Protein 5DBQ (pdb70)

Secondary structure (DSSP, 8-state):
--EE--SHHHHHHHHHHTTTSEEEEEEE-TT-HHHHHHHHHHHHHHHT-TTTEEEEEEETTT-HHHHHHTT--SSSEEEEEETTEEEEEEES--HHHHHHHHHHH-/--EE--SHHHHHHHHHHTTTSEEEEEEE-TT-HHHHHHHHHHHHHHHT-TTTEEEEEEETTT-HHHHHHTT--SSSEEEEEETTEEEEEEES--HHHHHHHHHHH-

InterPro domains:
  IPR005746 Thioredoxin [PIRSF000077] (8-103)
  IPR005746 Thioredoxin [TIGR01068] (16-102)
  IPR013766 Thioredoxin domain [PF00085] (9-102)
  IPR013766 Thioredoxin domain [PS51352] (1-106)
  IPR036249 Thioredoxin-like superfamily [SSF52833] (2-105)

Radius of gyration: 19.7 Å; Cα contacts (8 Å, |Δi|>4): 365; chains: 2; bounding 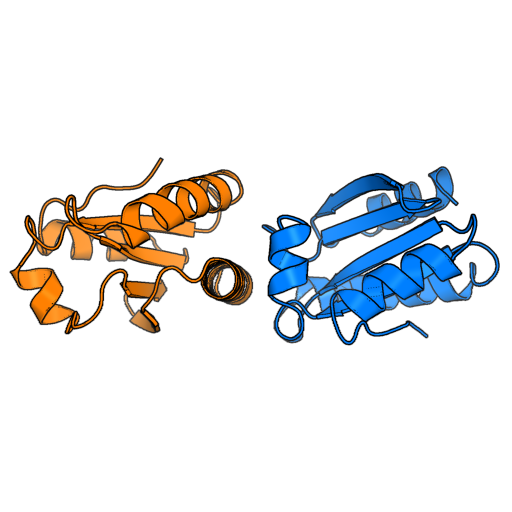box: 59×27×42 Å

Structure (mmCIF, N/CA/C/O backbone):
data_5DBQ
#
_entry.id   5DBQ
#
_cell.length_a   107.710
_cell.length_b   28.980
_cell.length_c   79.860
_cell.angle_alpha   90.00
_cell.angle_beta   128.32
_cell.angle_gamma   90.00
#
_symmetry.space_group_name_H-M   'C 1 2 1'
#
loop_
_entity.id
_entity.type
_entity.pdbx_description
1 polymer Thioredoxin
2 water water
#
loop_
_atom_site.group_PDB
_atom_site.id
_atom_site.type_symbol
_atom_site.label_atom_id
_atom_site.label_alt_id
_atom_site.label_comp_id
_atom_site.label_asym_id
_atom_site.label_entity_id
_atom_site.label_seq_id
_atom_site.pdbx_PDB_ins_code
_atom_site.Cartn_x
_atom_site.Cartn_y
_atom_site.Cartn_z
_atom_site.occupancy
_atom_site.B_iso_or_equiv
_atom_site.auth_seq_id
_atom_site.auth_comp_id
_atom_site.auth_asym_id
_atom_site.auth_atom_id
_atom_site.pdbx_PDB_model_num
ATOM 1 N N . MET A 1 4 ? -27.184 -42.772 89.047 1.00 49.91 1 MET A N 1
ATOM 2 C CA . MET A 1 4 ? -26.728 -41.569 88.343 1.00 49.69 1 MET A CA 1
ATOM 3 C C . MET A 1 4 ? -27.702 -40.367 88.468 1.00 54.27 1 MET A C 1
ATOM 4 O O . MET A 1 4 ? -27.291 -39.211 88.297 1.00 54.84 1 MET A O 1
ATOM 9 N N . SER A 1 5 ? -28.989 -40.651 88.744 1.00 48.83 2 SER A N 1
ATOM 10 C CA . SER A 1 5 ? -30.031 -39.627 88.864 1.00 46.89 2 SER A CA 1
ATOM 11 C C . SER A 1 5 ? -31.061 -39.999 89.941 1.00 45.99 2 SER A C 1
ATOM 12 O O . SER A 1 5 ? -31.301 -41.186 90.185 1.00 45.78 2 SER A O 1
ATOM 15 N N . ILE A 1 6 ? -31.658 -38.973 90.579 1.00 38.62 3 ILE A N 1
ATOM 16 C CA . ILE A 1 6 ? -32.686 -39.121 91.609 1.00 36.73 3 ILE A CA 1
ATOM 17 C C . ILE A 1 6 ? -34.053 -39.277 90.936 1.00 39.18 3 ILE A C 1
ATOM 18 O O . ILE A 1 6 ? -34.534 -38.337 90.296 1.00 38.16 3 ILE A O 1
ATOM 23 N N . HIS A 1 7 ? -34.680 -40.455 91.081 1.00 35.00 4 HIS A N 1
ATOM 24 C CA . HIS A 1 7 ? -36.021 -40.687 90.539 1.00 34.36 4 HIS A CA 1
ATOM 25 C C . HIS A 1 7 ? -37.045 -40.146 91.528 1.00 33.02 4 HIS A C 1
ATOM 26 O O . HIS A 1 7 ? -36.998 -40.470 92.719 1.00 32.20 4 HIS A O 1
ATOM 33 N N . ILE A 1 8 ? -37.929 -39.274 91.047 1.00 25.61 5 ILE A N 1
ATOM 34 C CA . ILE A 1 8 ? -38.952 -38.655 91.880 1.00 23.50 5 ILE A CA 1
ATOM 35 C C . ILE A 1 8 ? -40.086 -39.639 92.159 1.00 28.25 5 ILE A C 1
ATOM 36 O O . ILE A 1 8 ? -40.659 -40.195 91.230 1.00 26.25 5 ILE A O 1
ATOM 41 N N . LYS A 1 9 ? -40.402 -39.840 93.448 1.00 27.44 6 LYS A N 1
ATOM 42 C CA . LYS A 1 9 ? -41.463 -40.743 93.916 1.00 28.15 6 LYS A CA 1
ATOM 43 C C . LYS A 1 9 ? -42.858 -40.069 93.871 1.00 33.64 6 LYS A C 1
ATOM 44 O O . LYS A 1 9 ? -43.837 -40.697 93.445 1.00 34.29 6 LYS A O 1
ATOM 50 N N . ASP A 1 10 ? -42.939 -38.786 94.297 1.00 30.52 7 ASP A N 1
ATOM 51 C CA . ASP A 1 10 ? -44.179 -38.003 94.328 1.00 30.16 7 ASP A CA 1
ATOM 52 C C . ASP A 1 10 ? -43.933 -36.499 94.385 1.00 33.54 7 ASP A C 1
ATOM 53 O O . ASP A 1 10 ? -42.776 -36.059 94.399 1.00 33.39 7 ASP A O 1
ATOM 58 N N . SER A 1 11 ? -45.023 -35.711 94.438 1.00 29.99 8 SER A N 1
ATOM 59 C CA . SER A 1 11 ? -44.974 -34.252 94.518 1.00 30.28 8 SER A CA 1
ATOM 60 C C . SER A 1 11 ? -44.186 -33.755 95.724 1.00 36.01 8 SER A C 1
ATOM 61 O O . SER A 1 11 ? -43.369 -32.842 95.574 1.00 35.83 8 SER A O 1
ATOM 64 N N . ASP A 1 12 ? -44.406 -34.369 96.901 1.00 33.22 9 ASP A N 1
ATOM 65 C CA . ASP A 1 12 ? -43.708 -33.996 98.131 1.00 33.90 9 ASP A CA 1
ATOM 66 C C . ASP A 1 12 ? -42.199 -34.287 98.024 1.00 34.99 9 ASP A C 1
ATOM 67 O O . ASP A 1 12 ? -41.374 -33.503 98.510 1.00 33.53 9 ASP A O 1
ATOM 72 N N . ASP A 1 13 ? -41.849 -35.396 97.354 1.00 30.59 10 ASP A N 1
ATOM 73 C CA . ASP A 1 13 ? -40.459 -35.782 97.118 1.00 29.33 10 ASP A CA 1
ATOM 74 C C . ASP A 1 13 ? -39.768 -34.715 96.262 1.00 32.80 10 ASP A C 1
ATOM 75 O O . ASP A 1 13 ? -38.705 -34.226 96.652 1.00 32.43 10 ASP A O 1
ATOM 80 N N . LEU A 1 14 ? -40.404 -34.298 95.143 1.00 28.41 11 LEU A N 1
ATOM 81 C CA . LEU A 1 14 ? -39.844 -33.246 94.290 1.00 27.21 11 LEU A CA 1
ATOM 82 C C . LEU A 1 14 ? -39.628 -31.948 95.082 1.00 29.34 11 LEU A C 1
ATOM 83 O O . LEU A 1 14 ? -38.527 -31.398 95.033 1.00 27.67 11 LEU A O 1
ATOM 88 N N . LYS A 1 15 ? -40.642 -31.504 95.857 1.00 24.99 12 LYS A N 1
ATOM 89 C CA . LYS A 1 15 ? -40.544 -30.288 96.676 1.00 25.70 12 LYS A CA 1
ATOM 90 C C . LYS A 1 15 ? -39.368 -30.342 97.667 1.00 29.00 12 LYS A C 1
ATOM 91 O O . LYS A 1 15 ? -38.644 -29.352 97.811 1.00 27.42 12 LYS A O 1
ATOM 97 N N . THR A 1 16 ? -39.140 -31.510 98.292 1.00 27.40 13 THR A N 1
ATOM 98 C CA . THR A 1 16 ? -38.032 -31.754 99.225 1.00 27.77 13 THR A CA 1
ATOM 99 C C . THR A 1 16 ? -36.687 -31.671 98.480 1.00 30.90 13 THR A C 1
ATOM 100 O O . THR A 1 16 ? -35.775 -30.984 98.959 1.00 28.57 13 THR A O 1
ATOM 104 N N . ARG A 1 17 ? -36.575 -32.347 97.299 1.00 27.54 14 ARG A N 1
ATOM 105 C CA . ARG A 1 17 ? -35.340 -32.324 96.496 1.00 26.71 14 ARG A CA 1
ATOM 106 C C . ARG A 1 17 ? -34.942 -30.903 96.118 1.00 28.75 14 ARG A C 1
ATOM 107 O O . ARG A 1 17 ? -33.760 -30.578 96.191 1.00 27.36 14 ARG A O 1
ATOM 115 N N . LEU A 1 18 ? -35.930 -30.057 95.747 1.00 24.51 15 LEU A N 1
ATOM 116 C CA . LEU A 1 18 ? -35.713 -28.652 95.380 1.00 24.47 15 LEU A CA 1
ATOM 117 C C . LEU A 1 18 ? -35.209 -27.820 96.561 1.00 29.76 15 LEU A C 1
ATOM 118 O O . LEU A 1 18 ? -34.381 -26.924 96.374 1.00 28.76 15 LEU A O 1
ATOM 123 N N . ALA A 1 19 ? -35.722 -28.104 97.770 1.00 29.00 16 ALA A N 1
ATOM 124 C CA . ALA A 1 19 ? -35.313 -27.405 98.992 1.00 29.60 16 ALA A CA 1
ATOM 125 C C . ALA A 1 19 ? -33.897 -27.832 99.412 1.00 35.17 16 ALA A C 1
ATOM 126 O O . ALA A 1 19 ? -33.106 -26.988 99.837 1.00 35.76 16 ALA A O 1
ATOM 128 N N . GLU A 1 20 ? -33.586 -29.134 99.262 1.00 31.42 17 GLU A N 1
ATOM 129 C CA . GLU A 1 20 ? -32.310 -29.777 99.621 1.00 32.13 17 GLU A CA 1
ATOM 130 C C . GLU A 1 20 ? -31.152 -29.453 98.682 1.00 37.41 17 GLU A C 1
ATOM 131 O O . GLU A 1 20 ? -29.989 -29.614 99.060 1.00 36.03 17 GLU A O 1
ATOM 137 N N . ALA A 1 21 ? -31.473 -29.021 97.453 1.00 35.61 18 ALA A N 1
ATOM 138 C CA . ALA A 1 21 ? -30.513 -28.657 96.407 1.00 35.28 18 ALA A CA 1
ATOM 139 C C . ALA A 1 21 ? -29.710 -27.402 96.749 1.00 38.90 18 ALA A C 1
ATOM 140 O O . ALA A 1 21 ? -28.645 -27.176 96.171 1.00 37.92 18 ALA A O 1
ATOM 142 N N . GLY A 1 22 ? -30.220 -26.606 97.682 1.00 35.26 19 GLY A N 1
ATOM 143 C CA . GLY A 1 22 ? -29.577 -25.370 98.103 1.00 34.35 19 GLY A CA 1
ATOM 144 C C . GLY A 1 22 ? -29.535 -24.372 96.970 1.00 36.26 19 GLY A C 1
ATOM 145 O O . GLY A 1 22 ? -30.579 -23.992 96.435 1.00 35.76 19 GLY A O 1
ATOM 146 N N . ASP A 1 23 ? -28.315 -24.008 96.562 1.00 32.68 20 ASP A N 1
ATOM 147 C CA . ASP A 1 23 ? -28.053 -23.057 95.481 1.00 32.24 20 ASP A CA 1
ATOM 148 C C . ASP A 1 23 ? -27.708 -23.728 94.148 1.00 32.21 20 ASP A C 1
ATOM 149 O O . ASP A 1 23 ? -27.508 -23.027 93.161 1.00 32.39 20 ASP A O 1
ATOM 154 N N . LYS A 1 24 ? -27.653 -25.074 94.116 1.00 25.73 21 LYS A N 1
ATOM 155 C CA . LYS A 1 24 ? -27.356 -25.840 92.907 1.00 23.96 21 LYS A CA 1
ATOM 156 C C . LYS A 1 24 ? -28.482 -25.757 91.888 1.00 25.20 21 LYS A C 1
ATOM 157 O O . LYS A 1 24 ? -29.664 -25.699 92.247 1.00 23.87 21 LYS A O 1
ATOM 163 N N . LEU A 1 25 ? -28.108 -25.786 90.606 1.00 19.15 22 LEU A N 1
ATOM 164 C CA . LEU A 1 25 ? -29.078 -25.815 89.534 1.00 16.65 22 LEU A CA 1
ATOM 165 C C . LEU A 1 25 ? -29.767 -27.199 89.564 1.00 18.97 22 LEU A C 1
ATOM 166 O O . LEU A 1 25 ? -29.094 -28.219 89.642 1.00 17.18 22 LEU A O 1
ATOM 171 N N . VAL A 1 26 ? -31.096 -27.215 89.559 1.00 15.55 23 VAL A N 1
ATOM 172 C CA . VAL A 1 26 ? -31.863 -28.463 89.476 1.00 14.74 23 VAL A CA 1
ATOM 173 C C . VAL A 1 26 ? -32.409 -28.589 88.061 1.00 18.36 23 VAL A C 1
ATOM 174 O O . VAL A 1 26 ? -33.014 -27.642 87.535 1.00 18.23 23 VAL A O 1
ATOM 178 N N . VAL A 1 27 ? -32.143 -29.741 87.432 1.00 14.17 24 VAL A N 1
ATOM 179 C CA . VAL A 1 27 ? -32.668 -30.057 86.104 1.00 13.02 24 VAL A CA 1
ATOM 180 C C . VAL A 1 27 ? -33.773 -31.103 86.326 1.00 16.30 24 VAL A C 1
ATOM 181 O O . VAL A 1 27 ? -33.492 -32.227 86.754 1.00 14.64 24 VAL A O 1
ATOM 185 N N . ILE A 1 28 ? -35.022 -30.732 86.049 1.00 13.91 25 ILE A N 1
ATOM 186 C CA . ILE A 1 28 ? -36.139 -31.669 86.163 1.00 13.80 25 ILE A CA 1
ATOM 187 C C . ILE A 1 28 ? -36.383 -32.259 84.780 1.00 16.56 25 ILE A C 1
ATOM 188 O O . ILE A 1 28 ? -36.859 -31.564 83.882 1.00 16.05 25 ILE A O 1
ATOM 193 N N . ASP A 1 29 ? -36.039 -33.545 84.618 1.00 13.15 26 ASP A N 1
ATOM 194 C CA . ASP A 1 29 ? -36.219 -34.290 83.384 1.00 12.16 26 ASP A CA 1
ATOM 195 C C . ASP A 1 29 ? -37.588 -34.995 83.403 1.00 14.52 26 ASP A C 1
ATOM 196 O O . ASP A 1 29 ? -37.782 -36.002 84.106 1.00 13.13 26 ASP A O 1
ATOM 201 N N . PHE A 1 30 ? -38.545 -34.452 82.622 1.00 10.54 27 PHE A N 1
ATOM 202 C CA . PHE A 1 30 ? -39.876 -35.059 82.487 1.00 10.08 27 PHE A CA 1
ATOM 203 C C . PHE A 1 30 ? -39.779 -36.081 81.384 1.00 14.14 27 PHE A C 1
ATOM 204 O O . PHE A 1 30 ? -39.510 -35.748 80.229 1.00 13.75 27 PHE A O 1
ATOM 212 N N . MET A 1 31 ? -39.899 -37.340 81.765 1.00 11.80 28 MET A N 1
ATOM 213 C CA . MET A 1 31 ? -39.738 -38.458 80.846 1.00 11.65 28 MET A CA 1
ATOM 214 C C . MET A 1 31 ? -40.809 -39.531 81.060 1.00 16.28 28 MET A C 1
ATOM 215 O O . MET A 1 31 ? -41.708 -39.372 81.905 1.00 15.47 28 MET A O 1
ATOM 220 N N . ALA A 1 32 ? -40.713 -40.619 80.282 1.00 13.13 29 ALA A N 1
ATOM 221 C CA . ALA A 1 32 ? -41.629 -41.752 80.354 1.00 13.33 29 ALA A CA 1
ATOM 222 C C . ALA A 1 32 ? -41.006 -42.988 79.699 1.00 17.84 29 ALA A C 1
ATOM 223 O O . ALA A 1 32 ? -40.107 -42.849 78.881 1.00 15.40 29 ALA A O 1
ATOM 225 N N . THR A 1 33 ? -41.502 -44.196 80.054 1.00 15.79 30 THR A N 1
ATOM 226 C CA . THR A 1 33 ? -41.024 -45.472 79.497 1.00 15.45 30 THR A CA 1
ATOM 227 C C . THR A 1 33 ? -41.352 -45.590 77.991 1.00 19.80 30 THR A C 1
ATOM 228 O O . THR A 1 33 ? -40.601 -46.210 77.238 1.00 18.56 30 THR A O 1
ATOM 232 N N . TRP A 1 34 ? -42.478 -44.976 77.563 1.00 16.42 31 TRP A N 1
ATOM 233 C CA . TRP A 1 34 ? -42.975 -44.967 76.188 1.00 15.86 31 TRP A CA 1
ATOM 234 C C . TRP A 1 34 ? -42.393 -43.845 75.339 1.00 19.86 31 TRP A C 1
ATOM 235 O O . TRP A 1 34 ? -42.698 -43.768 74.146 1.00 20.75 31 TRP A O 1
ATOM 246 N N . CYS A 1 35 ? -41.570 -42.977 75.935 1.00 15.66 32 CYS A N 1
ATOM 247 C CA . CYS A 1 35 ? -41.015 -41.817 75.239 1.00 15.01 32 CYS A CA 1
ATOM 248 C C . CYS A 1 35 ? -39.691 -42.125 74.516 1.00 17.97 32 CYS A C 1
ATOM 249 O O . CYS A 1 35 ? -38.639 -42.192 75.149 1.00 17.48 32 CYS A O 1
ATOM 252 N N . GLY A 1 36 ? -39.795 -42.360 73.203 1.00 16.06 33 GLY A N 1
ATOM 253 C CA . GLY A 1 36 ? -38.685 -42.621 72.284 1.00 15.95 33 GLY A CA 1
ATOM 254 C C . GLY A 1 36 ? -37.585 -41.569 72.366 1.00 20.42 33 GLY A C 1
ATOM 255 O O . GLY A 1 36 ? -36.443 -41.907 72.688 1.00 19.18 33 GLY A O 1
ATOM 256 N N . PRO A 1 37 ? -37.904 -40.268 72.169 1.00 18.08 34 PRO A N 1
ATOM 257 C CA . PRO A 1 37 ? -36.866 -39.227 72.278 1.00 17.51 34 PRO A CA 1
ATOM 258 C C . PRO A 1 37 ? -36.235 -39.103 73.667 1.00 21.12 34 PRO A C 1
ATOM 259 O O . PRO A 1 37 ? -35.037 -38.819 73.741 1.00 21.76 34 PRO A O 1
ATOM 263 N N . CYS A 1 38 ? -37.017 -39.358 74.764 1.00 16.02 35 CYS A N 1
ATOM 264 C CA . CYS A 1 38 ? -36.512 -39.315 76.153 1.00 15.93 35 CYS A CA 1
ATOM 265 C C . CYS A 1 38 ? -35.342 -40.288 76.331 1.00 22.62 35 CYS A C 1
ATOM 266 O O . CYS A 1 38 ? -34.341 -39.929 76.952 1.00 22.40 35 CYS A O 1
ATOM 269 N N . LYS A 1 39 ? -35.468 -41.509 75.765 1.00 20.90 36 LYS A N 1
ATOM 270 C CA . LYS A 1 39 ? -34.452 -42.575 75.858 1.00 20.65 36 LYS A CA 1
ATOM 271 C C . LYS A 1 39 ? -33.160 -42.245 75.094 1.00 22.70 36 LYS A C 1
ATOM 272 O O . LYS A 1 39 ? -32.106 -42.798 75.404 1.00 23.37 36 LYS A O 1
ATOM 278 N N . MET A 1 40 ? -33.243 -41.354 74.106 1.00 18.64 37 MET A N 1
ATOM 279 C CA . MET A 1 40 ? -32.092 -40.897 73.333 1.00 19.21 37 MET A CA 1
ATOM 280 C C . MET A 1 40 ? -31.323 -39.780 74.055 1.00 21.75 37 MET A C 1
ATOM 281 O O . MET A 1 40 ? -30.109 -39.856 74.165 1.00 20.00 37 MET A O 1
ATOM 286 N N . ILE A 1 41 ? -32.040 -38.750 74.550 1.00 19.50 38 ILE A N 1
ATOM 287 C CA . ILE A 1 41 ? -31.435 -37.616 75.268 1.00 18.91 38 ILE A CA 1
ATOM 288 C C . ILE A 1 41 ? -31.016 -37.933 76.727 1.00 21.38 38 ILE A C 1
ATOM 289 O O . ILE A 1 41 ? -30.053 -37.359 77.222 1.00 20.74 38 ILE A O 1
ATOM 294 N N . GLY A 1 42 ? -31.731 -38.854 77.372 1.00 18.65 39 GLY A N 1
ATOM 295 C CA . GLY A 1 42 ? -31.488 -39.261 78.750 1.00 17.93 39 GLY A CA 1
ATOM 296 C C . GLY A 1 42 ? -30.050 -39.641 79.045 1.00 20.17 39 GLY A C 1
ATOM 297 O O . GLY A 1 42 ? -29.469 -39.088 79.986 1.00 18.07 39 GLY A O 1
ATOM 298 N N . PRO A 1 43 ? -29.425 -40.568 78.256 1.00 17.83 40 PRO A N 1
ATOM 299 C CA . PRO A 1 43 ? -28.024 -40.937 78.529 1.00 17.88 40 PRO A CA 1
ATOM 300 C C . PRO A 1 43 ? -27.056 -39.757 78.356 1.00 19.98 40 PRO A C 1
ATOM 301 O O . PRO A 1 43 ? -26.064 -39.675 79.082 1.00 19.96 40 PRO A O 1
ATOM 305 N N . LYS A 1 44 ? -27.377 -38.821 77.433 1.00 15.57 41 LYS A N 1
ATOM 306 C CA . LYS A 1 44 ? -26.578 -37.614 77.192 1.00 14.39 41 LYS A CA 1
ATOM 307 C C . LYS A 1 44 ? -26.625 -36.681 78.405 1.00 15.55 41 LYS A C 1
ATOM 308 O O . LYS A 1 44 ? -25.600 -36.125 78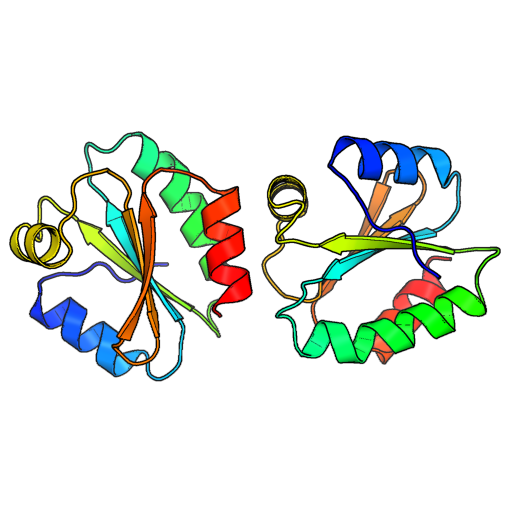.820 1.00 13.35 41 LYS A O 1
ATOM 314 N N . LEU A 1 45 ? -27.811 -36.575 79.027 1.00 12.57 42 LEU A N 1
ATOM 315 C CA . LEU A 1 45 ? -27.985 -35.791 80.235 1.00 12.46 42 LEU A CA 1
ATOM 316 C C . LEU A 1 45 ? -27.203 -36.430 81.414 1.00 17.05 42 LEU A C 1
ATOM 317 O O . LEU A 1 45 ? -26.552 -35.703 82.155 1.00 15.23 42 LEU A O 1
ATOM 322 N N . ASP A 1 46 ? -27.225 -37.784 81.542 1.00 14.96 43 ASP A N 1
ATOM 323 C CA . ASP A 1 46 ? -26.522 -38.498 82.612 1.00 15.40 43 ASP A CA 1
ATOM 324 C C . ASP A 1 46 ? -25.027 -38.247 82.573 1.00 16.55 43 ASP A C 1
ATOM 325 O O . ASP A 1 46 ? -24.432 -38.008 83.616 1.00 15.80 43 ASP A O 1
ATOM 330 N N . GLU A 1 47 ? -24.438 -38.262 81.356 1.00 14.66 44 GLU A N 1
ATOM 331 C CA . GLU A 1 47 ? -23.027 -38.045 81.096 1.00 15.18 44 GLU A CA 1
ATOM 332 C C . GLU A 1 47 ? -22.592 -36.637 81.517 1.00 19.68 44 GLU A C 1
ATOM 333 O O . GLU A 1 47 ? -21.578 -36.513 82.216 1.00 19.63 44 GLU A O 1
ATOM 339 N N . MET A 1 48 ? -23.380 -35.599 81.154 1.00 15.23 45 MET A N 1
ATOM 340 C CA . MET A 1 48 ? -23.147 -34.201 81.527 1.00 14.99 45 MET A CA 1
ATOM 341 C C . MET A 1 48 ? -23.197 -34.077 83.035 1.00 20.35 45 MET A C 1
ATOM 342 O O . MET A 1 48 ? -22.263 -33.540 83.629 1.00 19.29 45 MET A O 1
ATOM 347 N N . ALA A 1 49 ? -24.251 -34.659 83.652 1.00 18.61 46 ALA A N 1
ATOM 348 C CA . ALA A 1 49 ? -24.441 -34.679 85.104 1.00 20.01 46 ALA A CA 1
ATOM 349 C C . ALA A 1 49 ? -23.256 -35.309 85.825 1.00 26.43 46 ALA A C 1
ATOM 350 O O . ALA A 1 49 ? -22.876 -34.822 86.895 1.00 26.22 46 ALA A O 1
ATOM 352 N N . GLY A 1 50 ? -22.684 -36.367 85.221 1.00 23.73 47 GLY A N 1
ATOM 353 C CA . GLY A 1 50 ? -21.520 -37.084 85.734 1.00 23.42 47 GLY A CA 1
ATOM 354 C C . GLY A 1 50 ? -20.285 -36.213 85.861 1.00 27.53 47 GLY A C 1
ATOM 355 O O . GLY A 1 50 ? -19.505 -36.372 86.802 1.00 27.16 47 GLY A O 1
ATOM 356 N N . GLU A 1 51 ? -20.110 -35.274 84.916 1.00 24.63 48 GLU A N 1
ATOM 357 C CA . GLU A 1 51 ? -18.998 -34.326 84.888 1.00 24.25 48 GLU A CA 1
ATOM 358 C C . GLU A 1 51 ? -19.356 -33.000 85.599 1.00 27.65 48 GLU A C 1
ATOM 359 O O . GLU A 1 51 ? -18.533 -32.082 85.635 1.00 28.46 48 GLU A O 1
ATOM 365 N N . MET A 1 52 ? -20.581 -32.909 86.174 1.00 23.17 49 MET A N 1
ATOM 366 C CA . MET A 1 52 ? -21.071 -31.729 86.903 1.00 22.13 49 MET A CA 1
ATOM 367 C C . MET A 1 52 ? -21.764 -32.101 88.243 1.00 30.03 49 MET A C 1
ATOM 368 O O . MET A 1 52 ? -22.765 -31.470 88.589 1.00 29.78 49 MET A O 1
ATOM 373 N N . GLN A 1 53 ? -21.241 -33.098 88.990 1.00 30.25 50 GLN A N 1
ATOM 374 C CA . GLN A 1 53 ? -21.810 -33.551 90.281 1.00 32.20 50 GLN A CA 1
ATOM 375 C C . GLN A 1 53 ? -21.803 -32.442 91.336 1.00 37.17 50 GLN A C 1
ATOM 376 O O . GLN A 1 53 ? -22.689 -32.365 92.190 1.00 36.34 50 GLN A O 1
ATOM 382 N N . ASP A 1 54 ? -20.799 -31.587 91.259 1.00 35.66 51 ASP A N 1
ATOM 383 C CA . ASP A 1 54 ? -20.567 -30.465 92.159 1.00 36.48 51 ASP A CA 1
ATOM 384 C C . ASP A 1 54 ? -21.519 -29.272 91.979 1.00 37.26 51 ASP A C 1
ATOM 385 O O . ASP A 1 54 ? -21.673 -28.469 92.905 1.00 37.94 51 ASP A O 1
ATOM 390 N N . SER A 1 55 ? -22.122 -29.127 90.790 1.00 29.30 52 SER A N 1
ATOM 391 C CA . SER A 1 55 ? -22.927 -27.951 90.481 1.00 26.75 52 SER A CA 1
ATOM 392 C C . SER A 1 55 ? -24.383 -28.183 90.138 1.00 26.65 52 SER A C 1
ATOM 393 O O . SER A 1 55 ? -25.186 -27.261 90.291 1.00 26.42 52 SER A O 1
ATOM 396 N N . ILE A 1 56 ? -24.723 -29.365 89.588 1.00 19.13 53 ILE A N 1
ATOM 397 C CA . ILE A 1 56 ? -26.099 -29.634 89.168 1.00 17.32 53 ILE A CA 1
ATOM 398 C C . ILE A 1 56 ? -26.686 -30.888 89.819 1.00 20.79 53 ILE A C 1
ATOM 399 O O . ILE A 1 56 ? -25.967 -31.849 90.086 1.00 18.98 53 ILE A O 1
ATOM 404 N N . VAL A 1 57 ? -28.004 -30.874 90.019 1.00 17.98 54 VAL A N 1
ATOM 405 C CA . VAL A 1 57 ? -28.790 -32.004 90.506 1.00 18.61 54 VAL A CA 1
ATOM 406 C C . VAL A 1 57 ? -29.811 -32.322 89.397 1.00 23.57 54 VAL A C 1
ATOM 407 O O . VAL A 1 57 ? -30.545 -31.431 88.951 1.00 23.40 54 VAL A O 1
ATOM 411 N N . VAL A 1 58 ? -29.805 -33.565 88.911 1.00 19.96 55 VAL A N 1
ATOM 412 C CA . VAL A 1 58 ? -30.769 -33.991 87.902 1.00 20.83 55 VAL A CA 1
ATOM 413 C C . VAL A 1 58 ? -31.791 -34.873 88.624 1.00 23.02 55 VAL A C 1
ATOM 414 O O . VAL A 1 58 ? -31.394 -35.806 89.321 1.00 22.28 55 VAL A O 1
ATOM 418 N N . VAL A 1 59 ? -33.093 -34.551 88.476 1.00 18.52 56 VAL A N 1
ATOM 419 C CA . VAL A 1 59 ? -34.202 -35.332 89.028 1.00 18.28 56 VAL A CA 1
ATOM 420 C C . VAL A 1 59 ? -35.104 -35.778 87.874 1.00 21.90 56 VAL A C 1
ATOM 421 O O . VAL A 1 59 ? -35.408 -34.969 86.998 1.00 20.23 56 VAL A O 1
ATOM 425 N N . LYS A 1 60 ? -35.483 -37.071 87.844 1.00 19.02 57 LYS A N 1
ATOM 426 C CA . LYS A 1 60 ? -36.335 -37.625 86.790 1.00 18.78 57 LYS A CA 1
ATOM 427 C C . LYS A 1 60 ? -37.751 -37.795 87.306 1.00 22.93 57 LYS A C 1
ATOM 428 O O . LYS A 1 60 ? -37.960 -38.371 88.377 1.00 23.70 57 LYS A O 1
ATOM 434 N N . VAL A 1 61 ? -38.712 -37.242 86.566 1.00 18.39 58 VAL A N 1
ATOM 435 C CA . VAL A 1 61 ? -40.149 -37.312 86.856 1.00 16.69 58 VAL A CA 1
ATOM 436 C C . VAL A 1 61 ? -40.799 -38.190 85.764 1.00 18.29 58 VAL A C 1
ATOM 437 O O . VAL A 1 61 ? -40.849 -37.805 84.590 1.00 14.22 58 VAL A O 1
ATOM 441 N N . ASP A 1 62 ? -41.241 -39.399 86.165 1.00 15.73 59 ASP A N 1
ATOM 442 C CA . ASP A 1 62 ? -41.934 -40.303 85.266 1.00 16.08 59 ASP A CA 1
ATOM 443 C C . ASP A 1 62 ? -43.370 -39.799 85.276 1.00 19.37 59 ASP A C 1
ATOM 444 O O . ASP A 1 62 ? -44.048 -39.875 86.306 1.00 19.59 59 ASP A O 1
ATOM 449 N N . VAL A 1 63 ? -43.803 -39.233 84.141 1.00 14.78 60 VAL A N 1
ATOM 450 C CA . VAL A 1 63 ? -45.138 -38.650 83.973 1.00 14.11 60 VAL A CA 1
ATOM 451 C C . VAL A 1 63 ? -46.285 -39.638 84.241 1.00 17.12 60 VAL A C 1
ATOM 452 O O . VAL A 1 63 ? -47.370 -39.207 84.626 1.00 16.29 60 VAL A O 1
ATOM 456 N N . ASP A 1 64 ? -46.036 -40.955 84.061 1.00 15.37 61 ASP A N 1
ATOM 457 C CA . ASP A 1 64 ? -47.044 -41.997 84.343 1.00 16.22 61 ASP A CA 1
ATOM 458 C C . ASP A 1 64 ? -47.177 -42.204 85.851 1.00 21.33 61 ASP A C 1
ATOM 459 O O . ASP A 1 64 ? -48.281 -42.424 86.342 1.00 19.94 61 ASP A O 1
ATOM 464 N N . GLU A 1 65 ? -46.049 -42.115 86.578 1.00 20.76 62 GLU A N 1
ATOM 465 C CA . GLU A 1 65 ? -46.004 -42.254 88.035 1.00 22.25 62 GLU A CA 1
ATOM 466 C C . GLU A 1 65 ? -46.478 -41.001 88.762 1.00 27.79 62 GLU A C 1
ATOM 467 O O . GLU A 1 65 ? -47.118 -41.116 89.813 1.00 27.48 62 GLU A O 1
ATOM 473 N N . CYS A 1 66 ? -46.165 -39.809 88.201 1.00 24.09 63 CYS A N 1
ATOM 474 C CA . CYS A 1 66 ? -46.450 -38.517 88.818 1.00 24.42 63 CYS A CA 1
ATOM 475 C C . CYS A 1 66 ? -47.327 -37.642 87.924 1.00 26.63 63 CYS A C 1
ATOM 476 O O . CYS A 1 66 ? -46.889 -36.582 87.476 1.00 27.07 63 CYS A O 1
ATOM 479 N N . GLU A 1 67 ? -48.573 -38.080 87.671 1.00 21.50 64 GLU A N 1
ATOM 480 C CA . GLU A 1 67 ? -49.531 -37.365 86.815 1.00 20.23 64 GLU A CA 1
ATOM 481 C C . GLU A 1 67 ? -49.847 -35.976 87.326 1.00 22.53 64 GLU A C 1
ATOM 482 O O . GLU A 1 67 ? -49.994 -35.047 86.536 1.00 22.68 64 GLU A O 1
ATOM 488 N N . ASP A 1 68 ? -49.898 -35.830 88.647 1.00 20.64 65 ASP A N 1
ATOM 489 C CA . ASP A 1 68 ? -50.153 -34.565 89.346 1.00 20.07 65 ASP A CA 1
ATOM 490 C C . ASP A 1 68 ? -49.017 -33.542 89.094 1.00 23.11 65 ASP A C 1
ATOM 491 O O . ASP A 1 68 ? -49.301 -32.368 88.853 1.00 22.26 65 ASP A O 1
ATOM 496 N N . ILE A 1 69 ? -47.752 -34.000 89.111 1.00 20.41 66 ILE A N 1
ATOM 497 C CA . ILE A 1 69 ? -46.569 -33.149 88.853 1.00 20.81 66 ILE A CA 1
ATOM 498 C C . ILE A 1 69 ? -46.584 -32.683 87.404 1.00 24.20 66 ILE A C 1
ATOM 499 O O . ILE A 1 69 ? -46.296 -31.516 87.141 1.00 24.43 66 ILE A O 1
ATOM 504 N N . ALA A 1 70 ? -46.932 -33.603 86.465 1.00 19.44 67 ALA A N 1
ATOM 505 C CA . ALA A 1 70 ? -47.019 -33.300 85.034 1.00 16.93 67 ALA A CA 1
ATOM 506 C C . ALA A 1 70 ? -48.040 -32.175 84.785 1.00 20.03 67 ALA A C 1
ATOM 507 O O . ALA A 1 70 ? -47.775 -31.265 83.993 1.00 17.33 67 ALA A O 1
ATOM 509 N N . THR A 1 71 ? -49.166 -32.185 85.533 1.00 18.36 68 THR A N 1
ATOM 510 C CA . THR A 1 71 ? -50.176 -31.133 85.433 1.00 17.93 68 THR A CA 1
ATOM 511 C C . THR A 1 71 ? -49.656 -29.830 86.059 1.00 21.42 68 THR A C 1
ATOM 512 O O . THR A 1 71 ? -49.840 -28.767 85.477 1.00 20.89 68 THR A O 1
ATOM 516 N N . GLU A 1 72 ? -48.994 -29.928 87.231 1.00 18.83 69 GLU A N 1
ATOM 517 C CA . GLU A 1 72 ? -48.417 -28.782 87.957 1.00 18.57 69 GLU A CA 1
ATOM 518 C C . GLU A 1 72 ? -47.440 -28.011 87.077 1.00 19.28 69 GLU A C 1
ATOM 519 O O . GLU A 1 72 ? -47.472 -26.783 87.054 1.00 16.29 69 GLU A O 1
ATOM 525 N N . TYR A 1 73 ? -46.618 -28.744 86.308 1.00 16.26 70 TYR A N 1
ATOM 526 C CA . TYR A 1 73 ? -45.609 -28.162 85.420 1.00 14.52 70 TYR A CA 1
ATOM 527 C C . TYR A 1 73 ? -46.102 -27.965 83.978 1.00 16.99 70 TYR A C 1
ATOM 528 O O . TYR A 1 73 ? -45.306 -27.613 83.106 1.00 15.36 70 TYR A O 1
ATOM 537 N N . ASN A 1 74 ? -47.438 -28.148 83.739 1.00 13.88 71 ASN A N 1
ATOM 538 C CA . ASN A 1 74 ? -48.105 -27.990 82.438 1.00 13.10 71 ASN A CA 1
ATOM 539 C C . ASN A 1 74 ? -47.391 -28.727 81.289 1.00 14.85 71 ASN A C 1
ATOM 540 O O . ASN A 1 74 ? -47.122 -28.150 80.237 1.00 13.13 71 ASN A O 1
ATOM 545 N N . ILE A 1 75 ? -47.050 -29.990 81.520 1.00 12.37 72 ILE A N 1
ATOM 546 C CA . ILE A 1 75 ? -46.341 -30.809 80.543 1.00 11.67 72 ILE A CA 1
ATOM 547 C C . ILE A 1 75 ? -47.207 -31.138 79.345 1.00 16.76 72 ILE A C 1
ATOM 548 O O . ILE A 1 75 ? -48.142 -31.919 79.458 1.00 15.41 72 ILE A O 1
ATOM 553 N N . ASN A 1 76 ? -46.881 -30.512 78.193 1.00 14.48 73 ASN A N 1
ATOM 554 C CA . ASN A 1 76 ? -47.603 -30.656 76.933 1.00 14.59 73 ASN A CA 1
ATOM 555 C C . ASN A 1 76 ? -46.763 -31.227 75.810 1.00 16.30 73 ASN A C 1
ATOM 556 O O . ASN A 1 76 ? -47.285 -31.471 74.738 1.00 17.10 73 ASN A O 1
ATOM 561 N N . SER A 1 77 ? -45.470 -31.466 76.062 1.00 13.64 74 SER A N 1
ATOM 562 C CA . SER A 1 77 ? -44.516 -32.072 75.118 1.00 12.77 74 SER A CA 1
ATOM 563 C C . SER A 1 77 ? -43.500 -32.909 75.875 1.00 14.12 74 SER A C 1
ATOM 564 O O . SER A 1 77 ? -43.199 -32.623 77.034 1.00 11.65 74 SER A O 1
ATOM 567 N N . MET A 1 78 ? -43.054 -34.010 75.251 1.00 12.08 75 MET A N 1
ATOM 568 C CA . MET A 1 78 ? -42.114 -34.964 75.833 1.00 11.74 75 MET A CA 1
ATOM 569 C C . MET A 1 78 ? -40.845 -35.073 74.990 1.00 16.96 75 MET A C 1
ATOM 570 O O . MET A 1 78 ? -40.950 -35.309 73.785 1.00 17.78 75 MET A O 1
ATOM 575 N N . PRO A 1 79 ? -39.632 -34.968 75.582 1.00 12.22 76 PRO A N 1
ATOM 576 C CA . PRO A 1 79 ? -39.351 -34.653 76.989 1.00 12.03 76 PRO A CA 1
ATOM 577 C C . PRO A 1 79 ? -39.475 -33.150 77.224 1.00 15.06 76 PRO A C 1
ATOM 578 O O . PRO A 1 79 ? -39.504 -32.370 76.265 1.00 14.98 76 PRO A O 1
ATOM 582 N N . THR A 1 80 ? -39.588 -32.758 78.486 1.00 11.58 77 THR A N 1
ATOM 583 C CA . THR A 1 80 ? -39.564 -31.362 78.913 1.00 10.90 77 THR A CA 1
ATOM 584 C C . THR A 1 80 ? -38.498 -31.281 80.004 1.00 15.73 77 THR A C 1
ATOM 585 O O . THR A 1 80 ? -38.445 -32.146 80.884 1.00 16.19 77 THR A O 1
ATOM 589 N N . PHE A 1 81 ? -37.651 -30.245 79.931 1.00 11.37 78 PHE A N 1
ATOM 590 C CA . PHE A 1 81 ? -36.629 -29.983 80.923 1.00 11.61 78 PHE A CA 1
ATOM 591 C C . PHE A 1 81 ? -36.942 -28.655 81.580 1.00 14.98 78 PHE A C 1
ATOM 592 O O . PHE A 1 81 ? -37.106 -27.644 80.890 1.00 13.21 78 PHE A O 1
ATOM 600 N N . VAL A 1 82 ? -37.111 -28.688 82.907 1.00 11.33 79 VAL A N 1
ATOM 601 C CA . VAL A 1 82 ? -37.444 -27.507 83.704 1.00 11.28 79 VAL A CA 1
ATOM 602 C C . VAL A 1 82 ? -36.237 -27.238 84.603 1.00 14.01 79 VAL A C 1
ATOM 603 O O . VAL A 1 82 ? -35.731 -28.153 85.251 1.00 12.26 79 VAL A O 1
ATOM 607 N N . PHE A 1 83 ? -35.770 -25.993 84.605 1.00 10.48 80 PHE A N 1
ATOM 608 C CA . PHE A 1 83 ? -34.576 -25.589 85.336 1.00 9.95 80 PHE A CA 1
ATOM 609 C C . PHE A 1 83 ? -34.969 -24.741 86.536 1.00 16.46 80 PHE A C 1
ATOM 610 O O . PHE A 1 83 ? -35.649 -23.712 86.388 1.00 16.19 80 PHE A O 1
ATOM 618 N N . VAL A 1 84 ? -34.556 -25.203 87.723 1.00 14.47 81 VAL A N 1
ATOM 619 C CA . VAL A 1 84 ? -34.881 -24.598 89.026 1.00 14.96 81 VAL A CA 1
ATOM 620 C C . VAL A 1 84 ? -33.611 -24.236 89.809 1.00 21.29 81 VAL A C 1
ATOM 621 O O . VAL A 1 84 ? -32.679 -25.033 89.895 1.00 21.63 81 VAL A O 1
ATOM 625 N N . LYS A 1 85 ? -33.594 -23.046 90.393 1.00 19.87 82 LYS A N 1
ATOM 626 C CA . LYS A 1 85 ? -32.501 -22.594 91.241 1.00 21.55 82 LYS A CA 1
ATOM 627 C C . LYS A 1 85 ? -33.098 -21.872 92.433 1.00 28.59 82 LYS A C 1
ATOM 628 O O . LYS A 1 85 ? -33.863 -20.923 92.236 1.00 28.16 82 LYS A O 1
ATOM 634 N N . ASN A 1 86 ? -32.807 -22.366 93.659 1.00 27.59 83 ASN A N 1
ATOM 635 C CA . ASN A 1 86 ? -33.325 -21.849 94.946 1.00 28.20 83 ASN A CA 1
ATOM 636 C C . ASN A 1 86 ? -34.865 -21.853 94.966 1.00 32.51 83 ASN A C 1
ATOM 637 O O . ASN A 1 86 ? -35.494 -20.843 95.305 1.00 31.85 83 ASN A O 1
ATOM 642 N N . GLY A 1 87 ? -35.445 -22.983 94.540 1.00 28.94 84 GLY A N 1
ATOM 643 C CA . GLY A 1 87 ? -36.888 -23.191 94.470 1.00 27.86 84 GLY A CA 1
ATOM 644 C C . GLY A 1 87 ? -37.619 -22.402 93.392 1.00 31.45 84 GLY A C 1
ATOM 645 O O . GLY A 1 87 ? -38.828 -22.597 93.211 1.00 32.22 84 GLY A O 1
ATOM 646 N N . LYS A 1 88 ? -36.901 -21.505 92.663 1.00 26.27 85 LYS A N 1
ATOM 647 C CA . LYS A 1 88 ? -37.456 -20.659 91.594 1.00 25.02 85 LYS A CA 1
ATOM 648 C C . LYS A 1 88 ? -37.233 -21.251 90.198 1.00 24.70 85 LYS A C 1
ATOM 649 O O . LYS A 1 88 ? -36.111 -21.603 89.843 1.00 22.37 85 LYS A O 1
ATOM 655 N N . LYS A 1 89 ? -38.303 -21.326 89.402 1.00 21.06 86 LYS A N 1
ATOM 656 C CA . LYS A 1 89 ? -38.226 -21.837 88.043 1.00 19.98 86 LYS A CA 1
ATOM 657 C C . LYS A 1 89 ? -37.646 -20.746 87.175 1.00 27.23 86 LYS A C 1
ATOM 658 O O . LYS A 1 89 ? -38.235 -19.665 87.071 1.00 28.46 86 LYS A O 1
ATOM 664 N N . ILE A 1 90 ? -36.452 -20.997 86.612 1.00 23.52 87 ILE A N 1
ATOM 665 C CA . ILE A 1 90 ? -35.744 -20.019 85.787 1.00 23.39 87 ILE A CA 1
ATOM 666 C C . ILE A 1 90 ? -36.149 -20.167 84.342 1.00 24.44 87 ILE A C 1
ATOM 667 O O . ILE A 1 90 ? -36.451 -19.168 83.686 1.00 23.38 87 ILE A O 1
ATOM 672 N N . GLU A 1 91 ? -36.129 -21.420 83.833 1.00 17.27 88 GLU A N 1
ATOM 673 C CA . GLU A 1 91 ? -36.367 -21.689 82.429 1.00 15.72 88 GLU A CA 1
ATOM 674 C C . GLU A 1 91 ? -36.967 -23.057 82.166 1.00 17.43 88 GLU A C 1
ATOM 675 O O . GLU A 1 91 ? -36.909 -23.956 83.003 1.00 16.12 88 GLU A O 1
ATOM 681 N N . GLU A 1 92 ? -37.442 -23.220 80.941 1.00 13.81 89 GLU A N 1
ATOM 682 C CA . GLU A 1 92 ? -38.052 -24.426 80.447 1.00 14.77 89 GLU A CA 1
ATOM 683 C C . GLU A 1 92 ? -37.854 -24.529 78.956 1.00 18.56 89 GLU A C 1
ATOM 684 O O . GLU A 1 92 ? -37.821 -23.510 78.267 1.00 19.36 89 GLU A O 1
ATOM 690 N N . PHE A 1 93 ? -37.783 -25.774 78.450 1.00 12.57 90 PHE A N 1
ATOM 691 C CA . PHE A 1 93 ? -37.788 -26.121 77.032 1.00 11.10 90 PHE A CA 1
ATOM 692 C C . PHE A 1 93 ? -38.202 -27.587 76.878 1.00 14.56 90 PHE A C 1
ATOM 693 O O . PHE A 1 93 ? -38.018 -28.403 77.793 1.00 12.84 90 PHE A O 1
ATOM 701 N N . SER A 1 94 ? -38.765 -27.902 75.715 1.00 10.66 91 SER A N 1
ATOM 702 C CA . SER A 1 94 ? -39.224 -29.235 75.355 1.00 10.26 91 SER A CA 1
ATOM 703 C C . SER A 1 94 ? -38.501 -29.697 74.098 1.00 15.57 91 SER A C 1
ATOM 704 O O . SER A 1 94 ? -38.022 -28.859 73.314 1.00 15.02 91 SER A O 1
ATOM 707 N N . GLY A 1 95 ? -38.442 -31.022 73.936 1.00 12.78 92 GLY A N 1
ATOM 708 C CA . GLY A 1 95 ? -37.778 -31.694 72.823 1.00 13.16 92 GLY A CA 1
ATOM 709 C C . GLY A 1 95 ? -36.460 -32.326 73.240 1.00 18.09 92 GLY A C 1
ATOM 710 O O . GLY A 1 95 ? -35.845 -31.912 74.237 1.00 18.32 92 GLY A O 1
ATOM 711 N N . ALA A 1 96 ? -36.008 -33.325 72.467 1.00 13.95 93 ALA A N 1
ATOM 712 C CA . ALA A 1 96 ? -34.749 -34.024 72.737 1.00 15.05 93 ALA A CA 1
ATOM 713 C C . ALA A 1 96 ? -33.589 -33.285 72.056 1.00 18.93 93 ALA A C 1
ATOM 714 O O . ALA A 1 96 ? -32.860 -33.862 71.263 1.00 21.67 93 ALA A O 1
ATOM 716 N N . ASN A 1 97 ? -33.413 -32.002 72.412 1.00 13.70 94 ASN A N 1
ATOM 717 C CA . ASN A 1 97 ? -32.406 -31.081 71.895 1.00 13.47 94 ASN A CA 1
ATOM 718 C C . ASN A 1 97 ? -31.149 -31.038 72.811 1.00 15.69 94 ASN A C 1
ATOM 719 O O . ASN A 1 97 ? -31.142 -30.331 73.822 1.00 13.91 94 ASN A O 1
ATOM 724 N N . VAL A 1 98 ? -30.103 -31.799 72.442 1.00 13.02 95 VAL A N 1
ATOM 725 C CA . VAL A 1 98 ? -28.842 -31.932 73.195 1.00 12.54 95 VAL A CA 1
ATOM 726 C C . VAL A 1 98 ? -28.084 -30.603 73.311 1.00 13.16 95 VAL A C 1
ATOM 727 O O . VAL A 1 98 ? -27.624 -30.266 74.403 1.00 12.38 95 VAL A O 1
ATOM 731 N N . ASP A 1 99 ? -27.939 -29.874 72.184 1.00 9.97 96 ASP A N 1
ATOM 732 C CA . ASP A 1 99 ? -27.255 -28.582 72.109 1.00 10.16 96 ASP A CA 1
ATOM 733 C C . ASP A 1 99 ? -27.895 -27.556 73.044 1.00 16.22 96 ASP A C 1
ATOM 734 O O . ASP A 1 99 ? -27.177 -26.852 73.759 1.00 15.36 96 ASP A O 1
ATOM 739 N N . LYS A 1 100 ? -29.245 -27.482 73.045 1.00 12.37 97 LYS A N 1
ATOM 740 C CA . LYS A 1 100 ? -29.951 -26.554 73.916 1.00 10.38 97 LYS A CA 1
ATOM 741 C C . LYS A 1 100 ? -29.839 -27.004 75.359 1.00 13.14 97 LYS A C 1
ATOM 742 O O . LYS A 1 100 ? -29.669 -26.155 76.212 1.00 13.72 97 LYS A O 1
ATOM 748 N N . LEU A 1 101 ? -29.919 -28.328 75.635 1.00 10.37 98 LEU A N 1
ATOM 749 C CA . LEU A 1 101 ? -29.775 -28.886 76.990 1.00 9.42 98 LEU A CA 1
ATOM 750 C C . LEU A 1 101 ? -28.413 -28.510 77.601 1.00 13.13 98 LEU A C 1
ATOM 751 O O . LEU A 1 101 ? -28.377 -27.983 78.723 1.00 10.50 98 LEU A O 1
ATOM 756 N N . ARG A 1 102 ? -27.324 -28.726 76.836 1.00 9.95 99 ARG A N 1
ATOM 757 C CA . ARG A 1 102 ? -25.950 -28.389 77.251 1.00 9.54 99 ARG A CA 1
ATOM 758 C C . ARG A 1 102 ? -25.846 -26.876 77.503 1.00 14.51 99 ARG A C 1
ATOM 759 O O . ARG A 1 102 ? -25.387 -26.461 78.570 1.00 13.40 99 ARG A O 1
ATOM 767 N N . ASN A 1 103 ? -26.292 -26.061 76.543 1.00 11.88 100 ASN A N 1
ATOM 768 C CA . ASN A 1 103 ? -26.262 -24.614 76.720 1.00 10.99 100 ASN A CA 1
ATOM 769 C C . ASN A 1 103 ? -26.995 -24.151 77.975 1.00 14.17 100 ASN A C 1
ATOM 770 O O . ASN A 1 103 ? -26.429 -23.369 78.746 1.00 11.88 100 ASN A O 1
ATOM 775 N N . THR A 1 104 ? -28.248 -24.610 78.181 1.00 11.80 101 THR A N 1
ATOM 776 C CA . THR A 1 104 ? -29.028 -24.195 79.352 1.00 10.67 101 THR A CA 1
ATOM 777 C C . THR A 1 104 ? -28.326 -24.525 80.658 1.00 14.60 101 THR A C 1
ATOM 778 O O . THR A 1 104 ? -28.233 -23.673 81.537 1.00 14.51 101 THR A O 1
ATOM 782 N N . ILE A 1 105 ? -27.791 -25.742 80.764 1.00 11.41 102 ILE A N 1
ATOM 783 C CA . ILE A 1 105 ? -27.039 -26.179 81.928 1.00 10.71 102 ILE A CA 1
ATOM 784 C C . ILE A 1 105 ? -25.783 -25.308 82.129 1.00 15.33 102 ILE A C 1
ATOM 785 O O . ILE A 1 105 ? -25.581 -24.798 83.236 1.00 16.19 102 ILE A O 1
ATOM 790 N N . LEU A 1 106 ? -24.958 -25.129 81.080 1.00 10.28 103 LEU A N 1
ATOM 791 C CA . LEU A 1 106 ? -23.740 -24.309 81.187 1.00 10.39 103 LEU A CA 1
ATOM 792 C C . LEU A 1 106 ? -24.032 -22.864 81.651 1.00 15.10 103 LEU A C 1
ATOM 793 O O . LEU A 1 106 ? -23.341 -22.367 82.537 1.00 14.77 103 LEU A O 1
ATOM 798 N N . LYS A 1 107 ? -25.041 -22.203 81.064 1.00 11.98 104 LYS A N 1
ATOM 799 C CA . LYS A 1 107 ? -25.384 -20.822 81.410 1.00 12.69 104 LYS A CA 1
ATOM 800 C C . LYS A 1 107 ? -26.005 -20.636 82.793 1.00 16.84 104 LYS A C 1
ATOM 801 O O . LYS A 1 107 ? -25.838 -19.570 83.385 1.00 19.05 104 LYS A O 1
ATOM 807 N N . LEU A 1 108 ? -26.713 -21.660 83.304 1.00 13.57 105 LEU A N 1
ATOM 80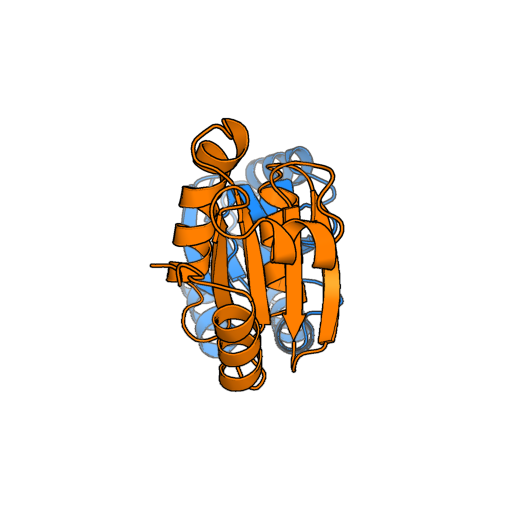8 C CA . LEU A 1 108 ? -27.404 -21.575 84.592 1.00 14.32 105 LEU A CA 1
ATOM 809 C C . LEU A 1 108 ? -26.694 -22.167 85.810 1.00 19.53 105 LEU A C 1
ATOM 810 O O . LEU A 1 108 ? -27.053 -21.807 86.934 1.00 18.68 105 LEU A O 1
ATOM 815 N N . LYS A 1 109 ? -25.720 -23.079 85.615 1.00 15.93 106 LYS A N 1
ATOM 816 C CA . LYS A 1 109 ? -25.032 -23.719 86.746 1.00 17.16 106 LYS A CA 1
ATOM 817 C C . LYS A 1 109 ? -24.102 -22.801 87.573 1.00 20.36 106 LYS A C 1
ATOM 818 O O . LYS A 1 109 ? -23.802 -21.674 87.116 1.00 22.99 106 LYS A O 1
ATOM 825 N N . MET B 1 4 ? -59.769 -23.907 67.750 1.00 49.48 1 MET B N 1
ATOM 826 C CA . MET B 1 4 ? -60.180 -24.225 69.122 1.00 49.23 1 MET B CA 1
ATOM 827 C C . MET B 1 4 ? -60.417 -25.753 69.307 1.00 51.29 1 MET B C 1
ATOM 828 O O . MET B 1 4 ? -59.562 -26.448 69.881 1.00 51.19 1 MET B O 1
ATOM 833 N N . SER B 1 5 ? -61.563 -26.266 68.783 1.00 44.20 2 SER B N 1
ATOM 834 C CA . SER B 1 5 ? -61.996 -27.668 68.841 1.00 41.55 2 SER B CA 1
ATOM 835 C C . SER B 1 5 ? -63.116 -27.888 67.807 1.00 39.04 2 SER B C 1
ATOM 836 O O . SER B 1 5 ? -64.002 -27.035 67.683 1.00 37.92 2 SER B O 1
ATOM 839 N N . ILE B 1 6 ? -63.083 -29.022 67.068 1.00 31.47 3 ILE B N 1
ATOM 840 C CA . ILE B 1 6 ? -64.116 -29.314 66.052 1.00 28.83 3 ILE B CA 1
ATOM 841 C C . ILE B 1 6 ? -65.438 -29.721 66.740 1.00 27.70 3 ILE B C 1
ATOM 842 O O . ILE B 1 6 ? -65.434 -30.663 67.520 1.00 25.30 3 ILE B O 1
ATOM 847 N N . HIS B 1 7 ? -66.556 -29.037 66.422 1.00 24.01 4 HIS B N 1
ATOM 848 C CA . HIS B 1 7 ? -67.875 -29.371 66.968 1.00 23.72 4 HIS B CA 1
ATOM 849 C C . HIS B 1 7 ? -68.614 -30.352 66.044 1.00 21.10 4 HIS B C 1
ATOM 850 O O . HIS B 1 7 ? -68.959 -30.009 64.913 1.00 19.41 4 HIS B O 1
ATOM 857 N N . ILE B 1 8 ? -68.806 -31.591 66.511 1.00 13.81 5 ILE B N 1
ATOM 858 C CA . ILE B 1 8 ? -69.425 -32.633 65.690 1.00 12.40 5 ILE B CA 1
ATOM 859 C C . ILE B 1 8 ? -70.908 -32.351 65.436 1.00 18.20 5 ILE B C 1
ATOM 860 O O . ILE B 1 8 ? -71.656 -32.155 66.383 1.00 18.34 5 ILE B O 1
ATOM 865 N N . LYS B 1 9 ? -71.310 -32.319 64.158 1.00 15.85 6 LYS B N 1
ATOM 866 C CA . LYS B 1 9 ? -72.688 -32.085 63.724 1.00 15.73 6 LYS B CA 1
ATOM 867 C C . LYS B 1 9 ? -73.546 -33.370 63.788 1.00 19.62 6 LYS B C 1
ATOM 868 O O . LYS B 1 9 ? -74.698 -33.316 64.228 1.00 17.93 6 LYS B O 1
ATOM 874 N N . ASP B 1 10 ? -72.983 -34.513 63.333 1.00 17.42 7 ASP B N 1
ATOM 875 C CA . ASP B 1 10 ? -73.663 -35.814 63.311 1.00 16.93 7 ASP B CA 1
ATOM 876 C C . ASP B 1 10 ? -72.699 -36.992 63.227 1.00 17.34 7 ASP B C 1
ATOM 877 O O . ASP B 1 10 ? -71.480 -36.793 63.195 1.00 16.03 7 ASP B O 1
ATOM 882 N N . SER B 1 11 ? -73.243 -38.222 63.175 1.00 13.63 8 SER B N 1
ATOM 883 C CA . SER B 1 11 ? -72.475 -39.456 63.065 1.00 14.04 8 SER B CA 1
ATOM 884 C C . SER B 1 11 ? -71.569 -39.472 61.844 1.00 18.14 8 SER B C 1
ATOM 885 O O . SER B 1 11 ? -70.404 -39.847 61.958 1.00 16.31 8 SER B O 1
ATOM 888 N N . ASP B 1 12 ? -72.092 -39.036 60.679 1.00 16.06 9 ASP B N 1
ATOM 889 C CA . ASP B 1 12 ? -71.329 -39.004 59.437 1.00 16.18 9 ASP B CA 1
ATOM 890 C C . ASP B 1 12 ? -70.174 -37.997 59.533 1.00 15.27 9 ASP B C 1
ATOM 891 O O . ASP B 1 12 ? -69.081 -38.247 59.010 1.00 16.23 9 ASP B O 1
ATOM 896 N N . ASP B 1 13 ? -70.416 -36.881 60.221 1.00 9.84 10 ASP B N 1
ATOM 897 C CA . ASP B 1 13 ? -69.393 -35.842 60.424 1.00 11.40 10 ASP B CA 1
ATOM 898 C C . ASP B 1 13 ? -68.244 -36.425 61.256 1.00 15.10 10 ASP B C 1
ATOM 899 O O . ASP B 1 13 ? -67.093 -36.315 60.842 1.00 15.44 10 ASP B O 1
ATOM 904 N 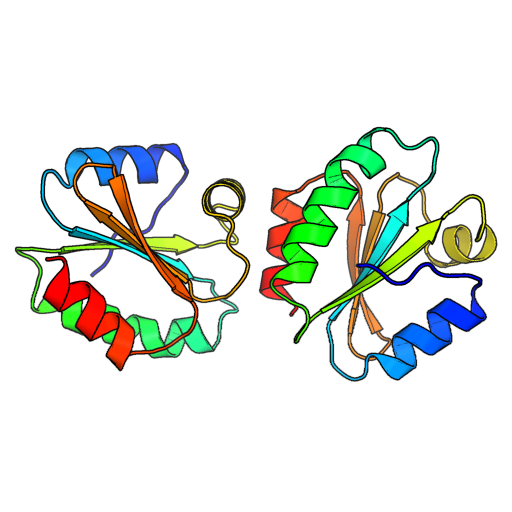N . LEU B 1 14 ? -68.558 -37.106 62.385 1.00 12.62 11 LEU B N 1
ATOM 905 C CA . LEU B 1 14 ? -67.533 -37.749 63.210 1.00 11.57 11 LEU B CA 1
ATOM 906 C C . LEU B 1 14 ? -66.719 -38.757 62.393 1.00 15.06 11 LEU B C 1
ATOM 907 O O . LEU B 1 14 ? -65.493 -38.685 62.415 1.00 13.49 11 LEU B O 1
ATOM 912 N N . LYS B 1 15 ? -67.395 -39.651 61.626 1.00 12.47 12 LYS B N 1
ATOM 913 C CA . LYS B 1 15 ? -66.709 -40.646 60.785 1.00 12.32 12 LYS B CA 1
ATOM 914 C C . LYS B 1 15 ? -65.749 -39.978 59.779 1.00 18.05 12 LYS B C 1
ATOM 915 O O . LYS B 1 15 ? -64.626 -40.457 59.597 1.00 17.62 12 LYS B O 1
ATOM 921 N N . THR B 1 16 ? -66.195 -38.842 59.176 1.00 14.43 13 THR B N 1
ATOM 922 C CA . THR B 1 16 ? -65.404 -38.025 58.243 1.00 14.45 13 THR B CA 1
ATOM 923 C C . THR B 1 16 ? -64.159 -37.464 58.948 1.00 18.58 13 THR B C 1
ATOM 924 O O . THR B 1 16 ? -63.059 -37.618 58.418 1.00 18.49 13 THR B O 1
ATOM 928 N N . ARG B 1 17 ? -64.327 -36.845 60.143 1.00 14.99 14 ARG B N 1
ATOM 929 C CA . ARG B 1 17 ? -63.221 -36.263 60.930 1.00 14.47 14 ARG B CA 1
ATOM 930 C C . ARG B 1 17 ? -62.156 -37.290 61.277 1.00 16.27 14 ARG B C 1
ATOM 931 O O . ARG B 1 17 ? -60.964 -36.976 61.194 1.00 14.84 14 ARG B O 1
ATOM 939 N N . LEU B 1 18 ? -62.585 -38.518 61.645 1.00 12.96 15 LEU B N 1
ATOM 940 C CA . LEU B 1 18 ? -61.687 -39.629 61.983 1.00 12.52 15 LEU B CA 1
ATOM 941 C C . LEU B 1 18 ? -60.863 -40.088 60.759 1.00 17.38 15 LEU B C 1
ATOM 942 O O . LEU B 1 18 ? -59.695 -40.459 60.905 1.00 16.17 15 LEU B O 1
ATOM 947 N N . ALA B 1 19 ? -61.469 -40.077 59.568 1.00 15.71 16 ALA B N 1
ATOM 948 C CA . ALA B 1 19 ? -60.779 -40.464 58.329 1.00 15.85 16 ALA B CA 1
ATOM 949 C C . ALA B 1 19 ? -59.775 -39.401 57.902 1.00 19.89 16 ALA B C 1
ATOM 950 O O . ALA B 1 19 ? -58.668 -39.746 57.465 1.00 18.31 16 ALA B O 1
ATOM 952 N N . GLU B 1 20 ? -60.139 -38.112 58.094 1.00 17.96 17 GLU B N 1
ATOM 953 C CA . GLU B 1 20 ? -59.346 -36.928 57.733 1.00 18.31 17 GLU B CA 1
ATOM 954 C C . GLU B 1 20 ? -58.164 -36.664 58.645 1.00 24.89 17 GLU B C 1
ATOM 955 O O . GLU B 1 20 ? -57.222 -35.971 58.238 1.00 24.38 17 GLU B O 1
ATOM 961 N N . ALA B 1 21 ? -58.220 -37.193 59.885 1.00 23.99 18 ALA B N 1
ATOM 962 C CA . ALA B 1 21 ? -57.196 -37.029 60.923 1.00 23.64 18 ALA B CA 1
ATOM 963 C C . ALA B 1 21 ? -55.870 -37.690 60.568 1.00 30.94 18 ALA B C 1
ATOM 964 O O . ALA B 1 21 ? -54.823 -37.343 61.136 1.00 32.37 18 ALA B O 1
ATOM 966 N N . GLY B 1 22 ? -55.930 -38.644 59.643 1.00 28.52 19 GLY B N 1
ATOM 967 C CA . GLY B 1 22 ? -54.772 -39.399 59.191 1.00 28.87 19 GLY B CA 1
ATOM 968 C C . GLY B 1 22 ? -54.203 -40.215 60.326 1.00 33.27 19 GLY B C 1
ATOM 969 O O . GLY B 1 22 ? -54.901 -41.064 60.873 1.00 31.47 19 GLY B O 1
ATOM 970 N N . ASP B 1 23 ? -52.959 -39.909 60.726 1.00 31.17 20 ASP B N 1
ATOM 971 C CA . ASP B 1 23 ? -52.242 -40.599 61.797 1.00 31.28 20 ASP B CA 1
ATOM 972 C C . ASP B 1 23 ? -52.254 -39.847 63.127 1.00 31.83 20 ASP B C 1
ATOM 973 O O . ASP B 1 23 ? -51.695 -40.350 64.109 1.00 31.38 20 ASP B O 1
ATOM 978 N N . LYS B 1 24 ? -52.879 -38.650 63.164 1.00 25.41 21 LYS B N 1
ATOM 979 C CA . LYS B 1 24 ? -52.969 -37.829 64.373 1.00 24.34 21 LYS B CA 1
ATOM 980 C C . LYS B 1 24 ? -53.878 -38.467 65.411 1.00 24.56 21 LYS B C 1
ATOM 981 O O . LYS B 1 24 ? -54.869 -39.115 65.064 1.00 23.82 21 LYS B O 1
ATOM 987 N N . LEU B 1 25 ? -53.547 -38.257 66.693 1.00 18.97 22 LEU B N 1
ATOM 988 C CA . LEU B 1 25 ? -54.373 -38.725 67.779 1.00 16.39 22 LEU B CA 1
ATOM 989 C C . LEU B 1 25 ? -55.666 -37.896 67.760 1.00 18.90 22 LEU B C 1
ATOM 990 O O . LEU B 1 25 ? -55.602 -36.665 67.688 1.00 19.59 22 LEU B O 1
ATOM 995 N N . VAL B 1 26 ? -56.824 -38.566 67.770 1.00 13.71 23 VAL B N 1
ATOM 996 C CA . VAL B 1 26 ? -58.116 -37.876 67.875 1.00 12.66 23 VAL B CA 1
ATOM 997 C C . VAL B 1 26 ? -58.635 -38.060 69.302 1.00 14.90 23 VAL B C 1
ATOM 998 O O . VAL B 1 26 ? -58.659 -39.185 69.825 1.00 14.06 23 VAL B O 1
ATOM 1002 N N . VAL B 1 27 ? -58.988 -36.946 69.945 1.00 11.31 24 VAL B N 1
ATOM 1003 C CA . VAL B 1 27 ? -59.571 -36.948 71.281 1.00 11.77 24 VAL B CA 1
ATOM 1004 C C . VAL B 1 27 ? -61.061 -36.618 71.084 1.00 14.04 24 VAL B C 1
ATOM 1005 O O . VAL B 1 27 ? -61.392 -35.513 70.663 1.00 13.85 24 VAL B O 1
ATOM 1009 N N . ILE B 1 28 ? -61.937 -37.580 71.364 1.00 10.86 25 ILE B N 1
ATOM 1010 C CA . ILE B 1 28 ? -63.386 -37.350 71.278 1.00 9.52 25 ILE B CA 1
ATOM 1011 C C . ILE B 1 28 ? -63.876 -36.979 72.666 1.00 15.41 25 ILE B C 1
ATOM 1012 O O . ILE B 1 28 ? -63.913 -37.831 73.556 1.00 17.12 25 ILE B O 1
ATOM 1017 N N . ASP B 1 29 ? -64.235 -35.702 72.847 1.00 12.76 26 ASP B N 1
ATOM 1018 C CA . ASP B 1 29 ? -64.747 -35.161 74.089 1.00 12.60 26 ASP B CA 1
ATOM 1019 C C . ASP B 1 29 ? -66.297 -35.249 74.090 1.00 16.06 26 ASP B C 1
ATOM 1020 O O . ASP B 1 29 ? -66.973 -34.468 73.408 1.00 15.15 26 ASP B O 1
ATOM 1025 N N . PHE B 1 30 ? -66.839 -36.211 74.849 1.00 12.28 27 PHE B N 1
ATOM 1026 C CA . PHE B 1 30 ? -68.287 -36.367 75.005 1.00 12.14 27 PHE B CA 1
ATOM 1027 C C . PHE B 1 30 ? -68.715 -35.440 76.128 1.00 16.20 27 PHE B C 1
ATOM 1028 O O . PHE B 1 30 ? -68.305 -35.603 77.264 1.00 16.34 27 PHE B O 1
ATOM 1036 N N . MET B 1 31 ? -69.464 -34.417 75.779 1.00 13.10 28 MET B N 1
ATOM 1037 C CA . MET B 1 31 ? -69.877 -33.374 76.703 1.00 14.00 28 MET B CA 1
ATOM 1038 C C . MET B 1 31 ? -71.336 -32.985 76.523 1.00 18.13 28 MET B C 1
ATOM 1039 O O . MET B 1 31 ? -72.050 -33.573 75.695 1.00 17.80 28 MET B O 1
ATOM 1044 N N . ALA B 1 32 ? -71.785 -31.999 77.311 1.00 15.83 29 ALA B N 1
ATOM 1045 C CA . ALA B 1 32 ? -73.151 -31.482 77.262 1.00 15.26 29 ALA B CA 1
ATOM 1046 C C . ALA B 1 32 ? -73.235 -30.100 77.917 1.00 18.35 29 ALA B C 1
ATOM 1047 O O . ALA B 1 32 ? -72.369 -29.756 78.712 1.00 17.88 29 ALA B O 1
ATOM 1049 N N . THR B 1 33 ? -74.274 -29.316 77.578 1.00 16.44 30 THR B N 1
ATOM 1050 C CA . THR B 1 33 ? -74.521 -27.974 78.144 1.00 16.31 30 THR B CA 1
ATOM 1051 C C . THR B 1 33 ? -74.848 -28.047 79.650 1.00 19.63 30 THR B C 1
ATOM 1052 O O . THR B 1 33 ? -74.501 -27.133 80.391 1.00 18.46 30 THR B O 1
ATOM 1056 N N . TRP B 1 34 ? -75.482 -29.155 80.090 1.00 16.75 31 TRP B N 1
ATOM 1057 C CA . TRP B 1 34 ? -75.892 -29.417 81.473 1.00 16.66 31 TRP B CA 1
ATOM 1058 C C . TRP B 1 34 ? -74.797 -30.096 82.305 1.00 20.29 31 TRP B C 1
ATOM 1059 O O . TRP B 1 34 ? -74.990 -30.353 83.490 1.00 18.09 31 TRP B O 1
ATOM 1070 N N . CYS B 1 35 ? -73.656 -30.405 81.683 1.00 19.02 32 CYS B N 1
ATOM 1071 C CA . CYS B 1 35 ? -72.581 -31.108 82.357 1.00 19.28 32 CYS B CA 1
ATOM 1072 C C . CYS B 1 35 ? -71.580 -30.142 83.056 1.00 24.57 32 CYS B C 1
ATOM 1073 O O . CYS B 1 35 ? -70.723 -29.537 82.407 1.00 22.97 32 CYS B O 1
ATOM 1076 N N . GLY B 1 36 ? -71.760 -29.984 84.373 1.00 22.22 33 GLY B N 1
ATOM 1077 C CA . GLY B 1 36 ? -70.918 -29.171 85.247 1.00 22.00 33 GLY B CA 1
ATOM 1078 C C . GLY B 1 36 ? -69.441 -29.531 85.156 1.00 24.70 33 GLY B C 1
ATOM 1079 O O . GLY B 1 36 ? -68.633 -28.669 84.820 1.00 24.60 33 GLY B O 1
ATOM 1080 N N . PRO B 1 37 ? -69.048 -30.805 85.372 1.00 20.84 34 PRO B N 1
ATOM 1081 C CA . PRO B 1 37 ? -67.629 -31.179 85.221 1.00 21.30 34 PRO B CA 1
ATOM 1082 C C . P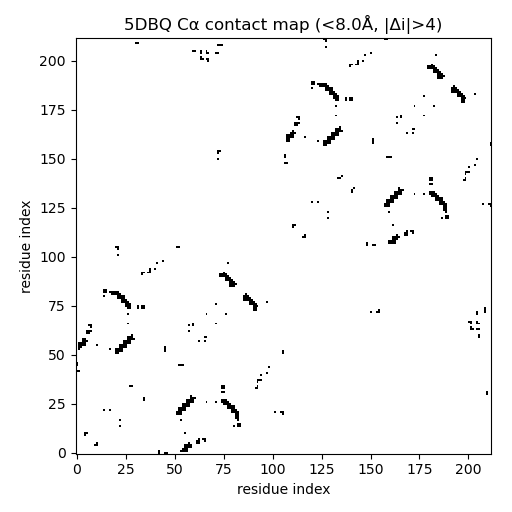RO B 1 37 ? -67.063 -30.967 83.800 1.00 26.68 34 PRO B C 1
ATOM 1083 O O . PRO B 1 37 ? -65.888 -30.615 83.684 1.00 26.40 34 PRO B O 1
ATOM 1087 N N . CYS B 1 38 ? -67.885 -31.154 82.727 1.00 22.42 35 CYS B N 1
ATOM 1088 C CA . CYS B 1 38 ? -67.465 -30.944 81.326 1.00 21.13 35 CYS B CA 1
ATOM 1089 C C . CYS B 1 38 ? -66.977 -29.509 81.117 1.00 24.92 35 CYS B C 1
ATOM 1090 O O . CYS B 1 38 ? -65.955 -29.301 80.470 1.00 20.55 35 CYS B O 1
ATOM 1093 N N . LYS B 1 39 ? -67.692 -28.518 81.695 1.00 25.48 36 LYS B N 1
ATOM 1094 C CA . LYS B 1 39 ? -67.358 -27.087 81.580 1.00 25.97 36 LYS B CA 1
ATOM 1095 C C . LYS B 1 39 ? -66.066 -26.698 82.323 1.00 34.18 36 LYS B C 1
ATOM 1096 O O . LYS B 1 39 ? -65.450 -25.676 82.002 1.00 33.87 36 LYS B O 1
ATOM 1102 N N . MET B 1 40 ? -65.661 -27.507 83.306 1.00 33.27 37 MET B N 1
ATOM 1103 C CA . MET B 1 40 ? -64.424 -27.302 84.057 1.00 34.96 37 MET B CA 1
ATOM 1104 C C . MET B 1 40 ? -63.223 -27.878 83.299 1.00 36.91 37 MET B C 1
ATOM 1105 O O . MET B 1 40 ? -62.219 -27.185 83.168 1.00 36.46 37 MET B O 1
ATOM 1110 N N . ILE B 1 41 ? -63.324 -29.137 82.798 1.00 30.69 38 ILE B N 1
ATOM 1111 C CA . ILE B 1 41 ? -62.255 -29.817 82.046 1.00 28.34 38 ILE B CA 1
ATOM 1112 C C . ILE B 1 41 ? -62.080 -29.318 80.592 1.00 31.56 38 ILE B C 1
ATOM 1113 O O . ILE B 1 41 ? -60.959 -29.300 80.102 1.00 31.56 38 ILE B O 1
ATOM 1118 N N . GLY B 1 42 ? -63.176 -28.924 79.937 1.00 27.70 39 GLY B N 1
ATOM 1119 C CA . GLY B 1 42 ? -63.216 -28.412 78.567 1.00 27.06 39 GLY B CA 1
ATOM 1120 C C . GLY B 1 42 ? -62.190 -27.339 78.236 1.00 32.32 39 GLY B C 1
ATOM 1121 O O . GLY B 1 42 ? -61.441 -27.494 77.262 1.00 31.22 39 GLY B O 1
ATOM 1122 N N . PRO B 1 43 ? -62.095 -26.238 79.035 1.00 30.79 40 PRO B N 1
ATOM 1123 C CA . PRO B 1 43 ? -61.077 -25.210 78.749 1.00 30.47 40 PRO B CA 1
ATOM 1124 C C . PRO B 1 43 ? -59.638 -25.715 78.950 1.00 32.42 40 PRO B C 1
ATOM 1125 O O . PRO B 1 43 ? -58.741 -25.266 78.235 1.00 34.44 40 PRO B O 1
ATOM 1129 N N . LYS B 1 44 ? -59.421 -26.653 79.895 1.00 26.21 41 LYS B N 1
ATOM 1130 C CA . LYS B 1 44 ? -58.115 -27.270 80.160 1.00 24.95 41 LYS B CA 1
ATOM 1131 C C . LYS B 1 44 ? -57.666 -28.104 78.973 1.00 25.78 41 LYS B C 1
ATOM 1132 O O . LYS B 1 44 ? -56.490 -28.047 78.597 1.00 24.21 41 LYS B O 1
ATOM 1138 N N . LEU B 1 45 ? -58.620 -28.825 78.343 1.00 20.25 42 LEU B N 1
ATOM 1139 C CA . LEU B 1 45 ? -58.349 -29.609 77.154 1.00 19.18 42 LEU B CA 1
ATOM 1140 C C . LEU B 1 45 ? -57.990 -28.679 75.983 1.00 24.05 42 LEU B C 1
ATOM 1141 O O . LEU B 1 45 ? -57.045 -28.987 75.261 1.00 21.49 42 LEU B O 1
ATOM 1146 N N . ASP B 1 46 ? -58.701 -27.527 75.828 1.00 22.51 43 ASP B N 1
ATOM 1147 C CA . ASP B 1 46 ? -58.451 -26.563 74.745 1.00 23.46 43 ASP B CA 1
ATOM 1148 C C . ASP B 1 46 ? -57.034 -25.987 74.813 1.00 25.60 43 ASP B C 1
ATOM 1149 O O . ASP B 1 46 ? -56.380 -25.880 73.790 1.00 23.30 43 ASP B O 1
ATOM 1154 N N . GLU B 1 47 ? -56.564 -25.657 76.024 1.00 24.53 44 GLU B N 1
ATOM 1155 C CA . GLU B 1 47 ? -55.237 -25.113 76.307 1.00 25.40 44 GLU B CA 1
ATOM 1156 C C . GLU B 1 47 ? -54.134 -26.126 75.938 1.00 29.34 44 GLU B C 1
ATOM 1157 O O . GLU B 1 47 ? -53.177 -25.758 75.243 1.00 29.34 44 GLU B O 1
ATOM 1163 N N . MET B 1 48 ? -54.287 -27.395 76.391 1.00 24.31 45 MET B N 1
ATOM 1164 C CA . MET B 1 48 ? -53.389 -28.507 76.044 1.00 24.05 45 MET B CA 1
ATOM 1165 C C . MET B 1 48 ? -53.341 -28.626 74.496 1.00 27.10 45 MET B C 1
ATOM 1166 O O . MET B 1 48 ? -52.240 -28.593 73.946 1.00 25.15 45 MET B O 1
ATOM 1171 N N . ALA B 1 49 ? -54.542 -28.693 73.808 1.00 25.20 46 ALA B N 1
ATOM 1172 C CA . ALA B 1 49 ? -54.713 -28.770 72.340 1.00 25.74 46 ALA B CA 1
ATOM 1173 C C . ALA B 1 49 ? -54.013 -27.611 71.614 1.00 32.05 46 ALA B C 1
ATOM 1174 O O . ALA B 1 49 ? -53.441 -27.830 70.543 1.00 32.89 46 ALA B O 1
ATOM 1176 N N . GLY B 1 50 ? -54.053 -26.413 72.213 1.00 28.98 47 GLY B N 1
ATOM 1177 C CA . GLY B 1 50 ? -53.410 -25.204 71.703 1.00 28.92 47 GLY B CA 1
ATOM 1178 C C . GLY B 1 50 ? -51.905 -25.332 71.587 1.00 33.89 47 GLY B C 1
ATOM 1179 O O . GLY B 1 50 ? -51.311 -24.796 70.647 1.00 34.12 47 GLY B O 1
ATOM 1180 N N . GLU B 1 51 ? -51.282 -26.077 72.529 1.00 30.55 48 GLU B N 1
ATOM 1181 C CA . GLU B 1 51 ? -49.848 -26.347 72.539 1.00 30.88 48 GLU B CA 1
ATOM 1182 C C . GLU B 1 51 ? -49.501 -27.659 71.791 1.00 34.80 48 GLU B C 1
ATOM 1183 O O . GLU B 1 51 ? -48.332 -28.042 71.750 1.00 35.21 48 GLU B O 1
ATOM 1189 N N . MET B 1 52 ? -50.523 -28.339 71.199 1.00 31.21 49 MET B N 1
ATOM 1190 C CA . MET B 1 52 ? -50.383 -29.603 70.441 1.00 29.77 49 MET B CA 1
ATOM 1191 C C . MET B 1 52 ? -51.196 -29.608 69.112 1.00 40.16 49 MET B C 1
ATOM 1192 O O . MET B 1 52 ? -51.769 -30.649 68.750 1.00 40.77 49 MET B O 1
ATOM 1197 N N . GLN B 1 53 ? -51.243 -28.467 68.382 1.00 39.43 50 GLN B N 1
ATOM 1198 C CA . GLN B 1 53 ? -51.987 -28.352 67.114 1.00 40.48 50 GLN B CA 1
ATOM 1199 C C . GLN B 1 53 ? -51.453 -29.316 66.034 1.00 44.72 50 GLN B C 1
ATOM 1200 O O . GLN B 1 53 ? -52.199 -29.817 65.182 1.00 44.67 50 GLN B O 1
ATOM 1206 N N . ASP B 1 54 ? -50.152 -29.544 66.079 1.00 41.22 51 ASP B N 1
ATOM 1207 C CA . ASP B 1 54 ? -49.401 -30.384 65.149 1.00 40.69 51 ASP B CA 1
ATOM 1208 C C . ASP B 1 54 ? -49.628 -31.898 65.317 1.00 40.95 51 ASP B C 1
ATOM 1209 O O . ASP B 1 54 ? -49.360 -32.665 64.380 1.00 41.66 51 ASP B O 1
ATOM 1214 N N . SER B 1 55 ? -50.062 -32.336 66.510 1.00 32.30 52 SER B N 1
ATOM 1215 C CA . SER B 1 55 ? -50.157 -33.759 66.810 1.00 29.94 52 SER B CA 1
ATOM 1216 C C . SER B 1 55 ? -51.535 -34.304 67.152 1.00 27.87 52 SER B C 1
ATOM 1217 O O . SER B 1 55 ? -51.752 -35.509 66.996 1.00 25.53 52 SER B O 1
ATOM 1220 N N . ILE B 1 56 ? -52.421 -33.457 67.720 1.00 21.02 53 ILE B N 1
ATOM 1221 C CA . ILE B 1 56 ? -53.736 -33.915 68.154 1.00 19.38 53 ILE B CA 1
ATOM 1222 C C . ILE B 1 56 ? -54.886 -33.144 67.518 1.00 22.52 53 ILE B C 1
ATOM 1223 O O . ILE B 1 56 ? -54.751 -31.951 67.234 1.00 22.85 53 ILE B O 1
ATOM 1228 N N . VAL B 1 57 ? -56.025 -33.830 67.346 1.00 17.88 54 VAL B N 1
ATOM 1229 C CA . VAL B 1 57 ? -57.293 -33.272 66.868 1.00 17.19 54 VAL B CA 1
ATOM 1230 C C . VAL B 1 57 ? -58.313 -33.519 67.978 1.00 19.97 54 VAL B C 1
ATOM 1231 O O .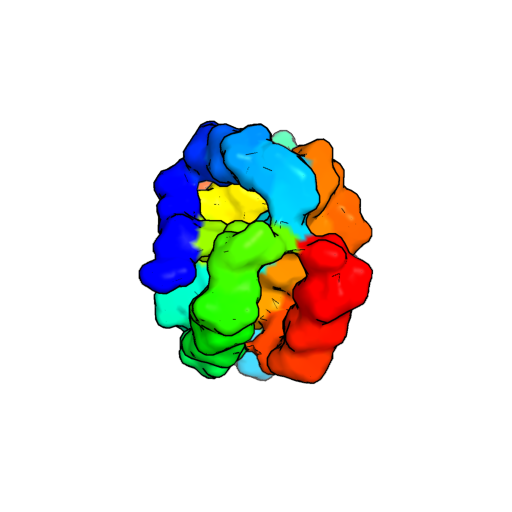 VAL B 1 57 ? -58.486 -34.654 68.423 1.00 17.86 54 VAL B O 1
ATOM 1235 N N . VAL B 1 58 ? -58.939 -32.447 68.475 1.00 17.03 55 VAL B N 1
ATOM 1236 C CA . VAL B 1 58 ? -59.967 -32.582 69.510 1.00 16.02 55 VAL B CA 1
ATOM 1237 C C . VAL B 1 58 ? -61.310 -32.345 68.811 1.00 18.39 55 VAL B C 1
ATOM 1238 O O . VAL B 1 58 ? -61.461 -31.347 68.122 1.00 17.25 55 VAL B O 1
ATOM 1242 N N . VAL B 1 59 ? -62.260 -33.286 68.966 1.00 15.75 56 VAL B N 1
ATOM 1243 C CA . VAL B 1 59 ? -63.617 -33.185 68.446 1.00 16.52 56 VAL B CA 1
ATOM 1244 C C . VAL B 1 59 ? -64.599 -33.270 69.612 1.00 20.50 56 VAL B C 1
ATOM 1245 O O . VAL B 1 59 ? -64.434 -34.131 70.474 1.00 21.32 56 VAL B O 1
ATOM 1249 N N . LYS B 1 60 ? -65.586 -32.345 69.664 1.00 16.51 57 LYS B N 1
ATOM 1250 C CA . LYS B 1 60 ? -66.578 -32.312 70.747 1.00 15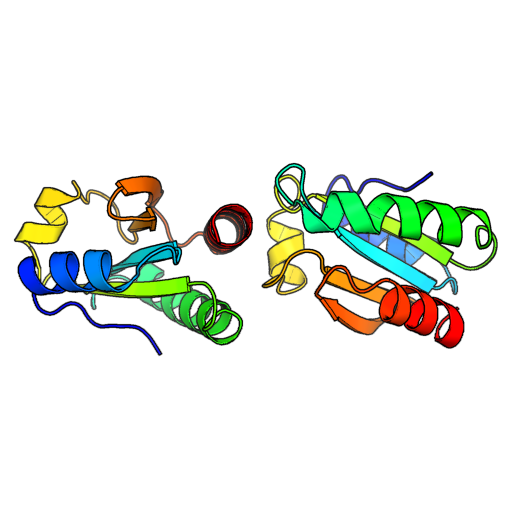.64 57 LYS B CA 1
ATOM 1251 C C . LYS B 1 60 ? -67.890 -32.871 70.240 1.00 17.82 57 LYS B C 1
ATOM 1252 O O . LYS B 1 60 ? -68.378 -32.466 69.175 1.00 16.01 57 LYS B O 1
ATOM 1258 N N . VAL B 1 61 ? -68.428 -33.836 70.982 1.00 14.50 58 VAL B N 1
ATOM 1259 C CA . VAL B 1 61 ? -69.712 -34.501 70.695 1.00 13.80 58 VAL B CA 1
AT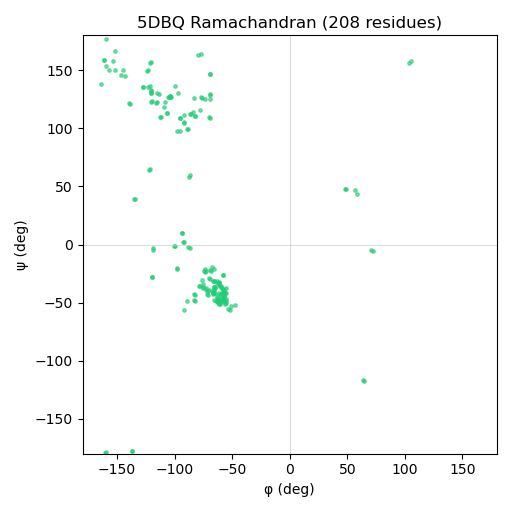OM 1260 C C . VAL B 1 61 ? -70.700 -34.095 71.798 1.00 15.67 58 VAL B C 1
ATOM 1261 O O . VAL B 1 61 ? -70.526 -34.459 72.964 1.00 13.26 58 VAL B O 1
ATOM 1265 N N . ASP B 1 62 ? -71.694 -33.271 71.430 1.00 12.51 59 ASP B N 1
ATOM 1266 C CA . ASP B 1 62 ? -72.736 -32.855 72.347 1.00 11.62 59 ASP B CA 1
ATOM 1267 C C . ASP B 1 62 ? -73.725 -34.007 72.333 1.00 15.15 59 ASP B C 1
ATOM 1268 O O . ASP B 1 62 ? -74.360 -34.263 71.309 1.00 14.91 59 ASP B O 1
ATOM 1273 N N . VAL B 1 63 ? -73.806 -34.733 73.455 1.00 10.41 60 VAL B N 1
ATOM 1274 C CA . VAL B 1 63 ? -74.670 -35.905 73.612 1.00 8.93 60 VAL B CA 1
ATOM 1275 C C . VAL B 1 63 ? -76.170 -35.610 73.359 1.00 11.26 60 VAL B C 1
ATOM 1276 O O . VAL B 1 63 ? -76.905 -36.514 72.968 1.00 9.72 60 VAL B O 1
ATOM 1280 N N . ASP B 1 64 ? -76.601 -34.354 73.562 1.00 9.35 61 ASP B N 1
ATOM 1281 C CA . ASP B 1 64 ? -77.989 -33.934 73.297 1.00 9.91 61 ASP B CA 1
ATOM 1282 C C . ASP B 1 64 ? -78.222 -33.791 71.795 1.00 16.61 61 ASP B C 1
ATOM 1283 O O . ASP B 1 64 ? -79.293 -34.138 71.302 1.00 15.80 61 ASP B O 1
ATOM 1288 N N . GLU B 1 65 ? -77.207 -33.299 71.070 1.00 14.02 62 GLU B N 1
ATOM 1289 C CA . GLU B 1 65 ? -77.257 -33.129 69.624 1.00 13.48 62 GLU B CA 1
ATOM 1290 C C . GLU B 1 65 ? -77.039 -34.438 68.875 1.00 16.50 62 GLU B C 1
ATOM 1291 O O . GLU B 1 65 ? -77.650 -34.636 67.819 1.00 16.93 62 GLU B O 1
ATOM 1297 N N . CYS B 1 66 ? -76.167 -35.324 69.410 1.00 12.78 63 CYS B N 1
ATOM 1298 C CA . CYS B 1 66 ? -75.785 -36.582 68.774 1.00 12.31 63 CYS B CA 1
ATOM 1299 C C . CYS B 1 66 ? -76.118 -37.799 69.660 1.00 13.96 63 CYS B C 1
ATOM 1300 O O . CYS B 1 66 ? -75.214 -38.516 70.101 1.00 11.85 63 CYS B O 1
ATOM 1303 N N . GLU B 1 67 ? -77.415 -38.039 69.901 1.00 10.42 64 GLU B N 1
ATOM 1304 C CA . GLU B 1 67 ? -77.911 -39.141 70.748 1.00 9.92 64 GLU B CA 1
ATOM 1305 C C . GLU B 1 67 ? -77.486 -40.508 70.234 1.00 12.86 64 GLU B C 1
ATOM 1306 O O . GLU B 1 67 ? -77.125 -41.382 71.019 1.00 13.38 64 GLU B O 1
ATOM 1312 N N . ASP B 1 68 ? -77.451 -40.645 68.919 1.00 12.47 65 ASP B N 1
ATOM 1313 C CA . ASP B 1 68 ? -77.049 -41.851 68.195 1.00 12.03 65 ASP B CA 1
ATOM 1314 C C . ASP B 1 68 ? -75.554 -42.167 68.432 1.00 13.49 65 ASP B C 1
ATOM 1315 O O . ASP B 1 68 ? -75.214 -43.322 68.665 1.00 14.09 65 ASP B O 1
ATOM 1320 N N . ILE B 1 69 ? -74.684 -41.140 68.417 1.00 9.18 66 ILE B N 1
ATOM 1321 C CA . ILE B 1 69 ? -73.228 -41.301 68.665 1.00 9.04 66 ILE B CA 1
ATOM 1322 C C . ILE B 1 69 ? -73.002 -41.737 70.108 1.00 13.24 66 ILE B C 1
ATOM 1323 O O . ILE B 1 69 ? -72.165 -42.608 70.360 1.00 13.76 66 ILE B O 1
ATOM 1328 N N . ALA B 1 70 ? -73.745 -41.108 71.065 1.00 9.62 67 ALA B N 1
ATOM 1329 C CA . ALA B 1 70 ? -73.660 -41.440 72.490 1.00 10.46 67 ALA B CA 1
ATOM 1330 C C . ALA B 1 70 ? -73.990 -42.936 72.711 1.00 14.53 67 ALA B C 1
ATOM 1331 O O . ALA B 1 70 ? -73.304 -43.609 73.479 1.00 14.34 67 ALA B O 1
ATOM 1333 N N . THR B 1 71 ? -74.977 -43.469 71.963 1.00 12.27 68 THR B N 1
ATOM 1334 C CA . THR B 1 71 ? -75.328 -44.885 72.042 1.00 11.54 68 THR B CA 1
ATOM 1335 C C . THR B 1 71 ? -74.232 -45.740 71.407 1.00 16.79 68 THR B C 1
ATOM 1336 O O . THR B 1 71 ? -73.864 -46.772 71.973 1.00 16.67 68 THR B O 1
ATOM 1340 N N . GLU B 1 72 ? -73.720 -45.313 70.227 1.00 15.47 69 GLU B N 1
ATOM 1341 C CA . GLU B 1 72 ? -72.655 -46.012 69.490 1.00 15.09 69 GLU B CA 1
ATOM 1342 C C . GLU B 1 72 ? -71.425 -46.216 70.361 1.00 14.99 69 GLU B C 1
ATOM 1343 O O . GLU B 1 72 ? -70.851 -47.308 70.360 1.00 13.58 69 GLU B O 1
ATOM 1349 N N . TYR B 1 73 ? -71.053 -45.177 71.139 1.00 10.70 70 TYR B N 1
ATOM 1350 C CA . TYR B 1 73 ? -69.883 -45.209 72.008 1.00 9.50 70 TYR B CA 1
ATOM 1351 C C . TYR B 1 73 ? -70.213 -45.648 73.459 1.00 15.61 70 TYR B C 1
ATOM 1352 O O . TYR B 1 73 ? -69.338 -45.576 74.325 1.00 14.24 70 TYR B O 1
ATOM 1361 N N . ASN B 1 74 ? -71.458 -46.138 73.705 1.00 13.82 71 ASN B N 1
ATOM 1362 C CA . ASN B 1 74 ? -71.979 -46.607 75.009 1.00 14.76 71 ASN B CA 1
ATOM 1363 C C . ASN B 1 74 ? -71.710 -45.635 76.164 1.00 18.68 71 ASN B C 1
ATOM 1364 O O . ASN B 1 74 ? -71.229 -46.033 77.218 1.00 19.25 71 ASN B O 1
ATOM 1369 N N . ILE B 1 75 ? -71.996 -44.354 75.943 1.00 15.08 72 ILE B N 1
ATOM 1370 C CA . ILE B 1 75 ? -71.760 -43.303 76.922 1.00 13.84 72 ILE B CA 1
ATOM 1371 C C . ILE B 1 75 ? -72.716 -43.424 78.105 1.00 16.14 72 ILE B C 1
ATOM 1372 O O . ILE B 1 75 ? -73.922 -43.178 77.978 1.00 15.45 72 ILE B O 1
ATOM 1377 N N . ASN B 1 76 ? -72.152 -43.816 79.251 1.00 13.85 73 ASN B N 1
ATOM 1378 C CA . ASN B 1 76 ? -72.881 -44.018 80.501 1.00 14.85 73 ASN B CA 1
ATOM 1379 C C . ASN B 1 76 ? -72.411 -43.101 81.629 1.00 19.75 73 ASN B C 1
ATOM 1380 O O . ASN B 1 76 ? -73.029 -43.086 82.694 1.00 19.48 73 ASN B O 1
ATOM 1385 N N . SER B 1 77 ? -71.347 -42.302 81.381 1.00 17.58 74 SER B N 1
ATOM 1386 C CA . SER B 1 77 ? -70.785 -41.327 82.333 1.00 17.14 74 SER B CA 1
ATOM 1387 C C . SER B 1 77 ? -70.324 -40.084 81.581 1.00 19.61 74 SER B C 1
ATOM 1388 O O . SER B 1 77 ? -69.893 -40.184 80.434 1.00 19.11 74 SER B O 1
ATOM 1391 N N . MET B 1 78 ? -70.468 -38.915 82.219 1.00 16.23 75 MET B N 1
ATOM 1392 C CA . MET B 1 78 ? -70.138 -37.608 81.663 1.00 15.59 75 MET B CA 1
ATOM 1393 C C . MET B 1 78 ? -69.079 -36.869 82.504 1.00 20.23 75 MET B C 1
ATOM 1394 O O . MET B 1 78 ? -69.272 -36.723 83.707 1.00 22.60 75 MET B O 1
ATOM 1399 N N . PRO B 1 79 ? -67.997 -36.326 81.897 1.00 15.60 76 PRO B N 1
ATOM 1400 C CA . PRO B 1 79 ? -67.605 -36.468 80.483 1.00 15.01 76 PRO B CA 1
ATOM 1401 C C . PRO B 1 79 ? -66.962 -37.830 80.234 1.00 17.86 76 PRO B C 1
ATOM 1402 O O . PRO B 1 79 ? -66.587 -38.513 81.177 1.00 17.05 76 PRO B O 1
ATOM 1406 N N . THR B 1 80 ? -66.864 -38.223 78.968 1.00 14.34 77 THR B N 1
ATOM 1407 C CA . THR B 1 80 ? -66.135 -39.403 78.532 1.00 13.42 77 THR B CA 1
ATOM 1408 C C . THR B 1 80 ? -65.179 -38.939 77.434 1.00 16.36 77 THR B C 1
ATOM 1409 O O . THR B 1 80 ? -65.583 -38.182 76.544 1.00 14.53 77 THR B O 1
ATOM 1413 N N . PHE B 1 81 ? -63.914 -39.406 77.496 1.00 13.71 78 PHE B N 1
ATOM 1414 C CA . PHE B 1 81 ? -62.909 -39.117 76.486 1.00 13.49 78 PHE B CA 1
ATOM 1415 C C . PHE B 1 81 ? -62.523 -40.404 75.820 1.00 16.69 78 PHE B C 1
ATOM 1416 O O . PHE B 1 81 ? -62.157 -41.367 76.493 1.00 15.30 78 PHE B O 1
ATOM 1424 N N . VAL B 1 82 ? -62.677 -40.447 74.492 1.00 13.90 79 VAL B N 1
ATOM 1425 C CA . VAL B 1 82 ? -62.379 -41.628 73.682 1.00 12.68 79 VAL B CA 1
ATOM 1426 C C . VAL B 1 82 ? -61.191 -41.228 72.766 1.00 16.22 79 VAL B C 1
ATOM 1427 O O . VAL B 1 82 ? -61.228 -40.169 72.139 1.00 15.51 79 VAL B O 1
ATOM 1431 N N . PHE B 1 83 ? -60.144 -42.073 72.721 1.00 13.34 80 PHE B N 1
ATOM 1432 C CA . PHE B 1 83 ? -58.895 -41.813 71.984 1.00 13.34 80 PHE B CA 1
ATOM 1433 C C . PHE B 1 83 ? -58.790 -42.709 70.778 1.00 18.51 80 PHE B C 1
ATOM 1434 O O . PHE B 1 83 ? -58.826 -43.936 70.896 1.00 17.84 80 PHE B O 1
ATOM 1442 N N . VAL B 1 84 ? -58.737 -42.072 69.602 1.00 15.37 81 VAL B N 1
ATOM 1443 C CA . VAL B 1 84 ? -58.760 -42.738 68.309 1.00 15.34 81 VAL B CA 1
ATOM 1444 C C . VAL B 1 84 ? -57.499 -42.397 67.519 1.00 22.70 81 VAL B C 1
ATOM 1445 O O . VAL B 1 84 ? -57.082 -41.242 67.465 1.00 22.54 81 VAL B O 1
ATOM 1449 N N . LYS B 1 85 ? -56.905 -43.411 66.895 1.00 21.75 82 LYS B N 1
ATOM 1450 C CA . LYS B 1 85 ? -55.750 -43.232 66.023 1.00 22.92 82 LYS B CA 1
ATOM 1451 C C . LYS B 1 85 ? -55.954 -44.156 64.833 1.00 28.84 82 LYS B C 1
ATOM 1452 O O . LYS B 1 85 ? -56.163 -45.356 65.021 1.00 27.94 82 LYS B O 1
ATOM 1458 N N . ASN B 1 86 ? -55.969 -43.574 63.613 1.00 26.98 83 ASN B N 1
ATOM 1459 C CA . ASN B 1 86 ? -56.187 -44.268 62.328 1.00 26.60 83 ASN B CA 1
ATOM 1460 C C . ASN B 1 86 ? -57.539 -45.002 62.289 1.00 29.32 83 ASN B C 1
ATOM 1461 O O . ASN B 1 86 ? -57.621 -46.147 61.873 1.00 29.61 83 ASN B O 1
ATOM 1466 N N . GLY B 1 87 ? -58.577 -44.333 62.769 1.00 24.90 84 GLY B N 1
ATOM 1467 C CA . GLY B 1 87 ? -59.934 -44.855 62.829 1.00 23.79 84 GLY B CA 1
ATOM 1468 C C . GLY B 1 87 ? -60.186 -45.918 63.872 1.00 26.88 84 GLY B C 1
ATOM 1469 O O . GLY B 1 87 ? -61.328 -46.340 64.034 1.00 27.49 84 GLY B O 1
ATOM 1470 N N . LYS B 1 88 ? -59.139 -46.378 64.569 1.00 23.46 85 LYS B N 1
ATOM 1471 C CA . LYS B 1 88 ? -59.245 -47.417 65.585 1.00 23.36 85 LYS B CA 1
ATOM 1472 C C . LYS B 1 88 ? -59.274 -46.786 66.967 1.00 27.07 85 LYS B C 1
ATOM 1473 O O . LYS B 1 88 ? -58.462 -45.897 67.268 1.00 26.52 85 LYS B O 1
ATOM 1479 N N . LYS B 1 89 ? -60.167 -47.285 67.821 1.00 22.61 86 LYS B N 1
ATOM 1480 C CA . LYS B 1 89 ? -60.249 -46.827 69.201 1.00 22.97 86 LYS B CA 1
ATOM 1481 C C . LYS B 1 89 ? -59.089 -47.468 69.985 1.00 25.31 86 LYS B C 1
ATOM 1482 O O . LYS B 1 89 ? -58.931 -48.687 69.949 1.00 26.21 86 LYS B O 1
ATOM 1488 N N . ILE B 1 90 ? -58.295 -46.646 70.675 1.00 19.34 87 ILE B N 1
ATOM 1489 C CA . ILE B 1 90 ? -57.141 -47.098 71.469 1.00 18.78 87 ILE B CA 1
ATOM 1490 C C . ILE B 1 90 ? -57.586 -47.361 72.901 1.00 22.41 87 ILE B C 1
ATOM 1491 O O . ILE B 1 90 ? -57.329 -48.436 73.440 1.00 21.68 87 ILE B O 1
ATOM 1496 N N . GLU B 1 91 ? -58.181 -46.338 73.540 1.00 17.48 88 GLU B N 1
ATOM 1497 C CA . GLU B 1 91 ? -58.621 -46.415 74.928 1.00 16.40 88 GLU B CA 1
ATOM 1498 C C . GLU B 1 91 ? -59.663 -45.363 75.244 1.00 19.30 88 GLU B C 1
ATOM 1499 O O . GLU B 1 91 ? -60.014 -44.542 74.390 1.00 17.99 88 GLU B O 1
ATOM 1505 N N . GLU B 1 92 ? -60.176 -45.412 76.481 1.00 15.59 89 GLU B N 1
ATOM 1506 C CA . GLU B 1 92 ? -61.268 -44.577 76.902 1.00 15.35 89 GLU B CA 1
ATOM 1507 C C . GLU B 1 92 ? -61.280 -44.425 78.388 1.00 18.32 89 GLU B C 1
ATOM 1508 O O . GLU B 1 92 ? -60.930 -45.368 79.111 1.00 18.08 89 GLU B O 1
ATOM 1514 N N . PHE B 1 93 ? -61.775 -43.273 78.854 1.00 16.63 90 PHE B N 1
ATOM 1515 C CA . PHE B 1 93 ? -62.001 -43.012 80.276 1.00 17.22 90 PHE B CA 1
ATOM 1516 C C . PHE B 1 93 ? -63.111 -41.983 80.493 1.00 19.19 90 PHE B C 1
ATOM 1517 O O . PHE B 1 93 ? -63.420 -41.182 79.594 1.00 17.82 90 PHE B O 1
ATOM 1525 N N . SER B 1 94 ? -63.708 -42.017 81.695 1.00 14.32 91 SER B N 1
ATOM 1526 C CA . SER B 1 94 ? -64.753 -41.090 82.089 1.00 15.34 91 SER B CA 1
ATOM 1527 C C . SER B 1 94 ? -64.337 -40.294 83.318 1.00 19.71 91 SER B C 1
ATOM 1528 O O . SER B 1 94 ? -63.473 -40.744 84.073 1.00 18.83 91 SER B O 1
ATOM 1531 N N . GLY B 1 95 ? -64.962 -39.126 83.489 1.00 17.67 92 GLY B N 1
ATOM 1532 C CA . GLY B 1 95 ? -64.701 -38.185 84.575 1.00 17.89 92 GLY B CA 1
ATOM 1533 C C . GLY B 1 95 ? -63.880 -36.986 84.139 1.00 20.76 92 GLY B C 1
ATOM 1534 O O . GLY B 1 95 ? -63.148 -37.059 83.144 1.00 18.70 92 GLY B O 1
ATOM 1535 N N . ALA B 1 96 ? -64.002 -35.865 84.877 1.00 19.38 93 ALA B N 1
ATOM 1536 C CA . ALA B 1 96 ? -63.276 -34.631 84.610 1.00 19.92 93 ALA B CA 1
ATOM 1537 C C . ALA B 1 96 ? -61.913 -34.659 85.300 1.00 23.89 93 ALA B C 1
ATOM 1538 O O . ALA B 1 96 ? -61.586 -33.797 86.101 1.00 23.56 93 ALA B O 1
ATOM 1540 N N . ASN B 1 97 ? -61.107 -35.651 84.937 1.00 22.51 94 ASN B N 1
ATOM 1541 C CA . ASN B 1 97 ? -59.780 -35.923 85.473 1.00 23.18 94 ASN B CA 1
ATOM 1542 C C . ASN B 1 97 ? -58.689 -35.335 84.546 1.00 27.07 94 ASN B C 1
ATOM 1543 O O . ASN B 1 97 ? -58.330 -35.951 83.542 1.00 25.46 94 ASN B O 1
ATOM 1548 N N . VAL B 1 98 ? -58.181 -34.136 84.897 1.00 23.42 95 VAL B N 1
ATOM 1549 C CA . VAL B 1 98 ? -57.164 -33.394 84.147 1.00 22.84 95 VAL B CA 1
ATOM 1550 C C . VAL B 1 98 ? -55.832 -34.170 84.042 1.00 24.28 95 VAL B C 1
ATOM 1551 O O . VAL B 1 98 ? -55.261 -34.240 82.951 1.00 22.57 95 VAL B O 1
ATOM 1555 N N . ASP B 1 99 ? -55.354 -34.731 85.170 1.00 19.44 96 ASP B N 1
ATOM 1556 C CA . ASP B 1 99 ? -54.096 -35.492 85.243 1.00 18.76 96 ASP B CA 1
ATOM 1557 C C . ASP B 1 99 ? -54.135 -36.712 84.321 1.00 21.53 96 ASP B C 1
ATOM 1558 O O . ASP B 1 99 ? -53.161 -36.958 83.617 1.00 17.38 96 ASP B O 1
ATOM 1563 N N . LYS B 1 100 ? -55.278 -37.457 84.305 1.00 19.25 97 LYS B N 1
ATOM 1564 C CA . LYS B 1 100 ? -55.423 -38.622 83.441 1.00 18.15 97 LYS B CA 1
ATOM 1565 C C . LYS B 1 100 ? -55.539 -38.176 81.995 1.00 19.82 97 LYS B C 1
ATOM 1566 O O . LYS B 1 100 ? -54.962 -38.821 81.138 1.00 18.81 97 LYS B O 1
ATOM 1572 N N . LEU B 1 101 ? -56.275 -37.072 81.722 1.00 16.08 98 LEU B N 1
ATOM 1573 C CA . LEU B 1 101 ? -56.433 -36.536 80.373 1.00 14.92 98 LEU B CA 1
ATOM 1574 C C . LEU B 1 101 ? -55.073 -36.151 79.755 1.00 17.09 98 LEU B C 1
ATOM 1575 O O . LEU B 1 101 ? -54.771 -36.565 78.626 1.00 15.69 98 LEU B O 1
ATOM 1580 N N . ARG B 1 102 ? -54.252 -35.417 80.522 1.00 13.39 99 ARG B N 1
ATOM 1581 C CA . ARG B 1 102 ? -52.882 -35.029 80.114 1.00 13.73 99 ARG B CA 1
ATOM 1582 C C . ARG B 1 102 ? -52.027 -36.272 79.867 1.00 17.54 99 ARG B C 1
ATOM 1583 O O . ARG B 1 102 ? -51.418 -36.394 78.797 1.00 16.53 99 ARG B O 1
ATOM 1591 N N . ASN B 1 103 ? -52.046 -37.223 80.842 1.00 15.01 100 ASN B N 1
ATOM 1592 C CA . ASN B 1 103 ? -51.296 -38.462 80.734 1.00 15.20 100 ASN B CA 1
ATOM 1593 C C . ASN B 1 103 ? -51.623 -39.232 79.460 1.00 18.56 100 ASN B C 1
ATOM 1594 O O . ASN B 1 103 ? -50.700 -39.620 78.747 1.00 17.39 100 ASN B O 1
ATOM 1599 N N . THR B 1 104 ? -52.924 -39.421 79.154 1.00 15.53 101 THR B N 1
ATOM 1600 C CA . THR B 1 104 ? -53.376 -40.163 77.979 1.00 14.05 101 THR B CA 1
ATOM 1601 C C . THR B 1 104 ? -52.948 -39.508 76.680 1.00 15.88 101 THR B C 1
ATOM 1602 O O . THR B 1 104 ? -52.435 -40.190 75.790 1.00 15.24 101 THR B O 1
ATOM 1606 N N . ILE B 1 105 ? -53.102 -38.184 76.591 1.00 13.14 102 ILE B N 1
ATOM 1607 C CA . ILE B 1 105 ? -52.687 -37.408 75.418 1.00 12.76 102 ILE B CA 1
ATOM 1608 C C . ILE B 1 105 ? -51.159 -37.510 75.209 1.00 17.56 102 ILE B C 1
ATOM 1609 O O . ILE B 1 105 ? -50.722 -37.819 74.100 1.00 16.98 102 ILE B O 1
ATOM 1614 N N . LEU B 1 106 ? -50.358 -37.258 76.263 1.00 13.84 103 LEU B N 1
ATOM 1615 C CA . LEU B 1 106 ? -48.891 -37.355 76.164 1.00 13.41 103 LEU B CA 1
ATOM 1616 C C . LEU B 1 106 ? -48.411 -38.730 75.668 1.00 17.88 103 LEU B C 1
ATOM 1617 O O . LEU B 1 106 ? -47.556 -38.794 74.785 1.00 17.38 103 LEU B O 1
ATOM 1622 N N . LYS B 1 107 ? -48.950 -39.824 76.239 1.00 15.79 104 LYS B N 1
ATOM 1623 C CA . LYS B 1 107 ? -48.552 -41.186 75.853 1.00 14.88 104 LYS B CA 1
ATOM 1624 C C . LYS B 1 107 ? -48.995 -41.633 74.450 1.00 18.07 104 LYS B C 1
ATOM 1625 O O . LYS B 1 107 ? -48.315 -42.455 73.827 1.00 16.47 104 LYS B O 1
ATOM 1631 N N . LEU B 1 108 ? -50.128 -41.098 73.966 1.00 15.80 105 LEU B N 1
ATOM 1632 C CA . LEU B 1 108 ? -50.707 -41.486 72.682 1.00 16.15 105 LEU B CA 1
ATOM 1633 C C . LEU B 1 108 ? -50.404 -40.594 71.474 1.00 21.99 105 LEU B C 1
ATOM 1634 O O . LEU B 1 108 ? -50.536 -41.058 70.337 1.00 23.76 105 LEU B O 1
ATOM 1639 N N . LYS B 1 109 ? -50.011 -39.336 71.691 1.00 16.02 106 LYS B N 1
ATOM 1640 C CA . LYS B 1 109 ? -49.759 -38.435 70.566 1.00 19.85 106 LYS B CA 1
ATOM 1641 C C . LYS B 1 109 ? -48.488 -38.745 69.723 1.00 29.35 106 LYS B C 1
ATOM 1642 O O . LYS B 1 109 ? -47.652 -39.568 70.158 1.00 33.94 106 LYS B O 1
#

B-factor: mean 24.41, std 12.27, range [6.83, 90.89]

Solvent-accessible surface area: 10632 Å² total; per-residue (Å²): 196,24,58,116,10,157,74,26,102,17,3,127,62,73,22,81,126,5,36,110,74,0,2,0,0,4,0,33,2,97,79,5,40,64,8,126,131,2,9,81,94,0,37,121,12,10,46,151,18,149,123,18,8,28,8,0,20,0,25,0,50,132,2,48,71,0,2,35,93,23,79,0,7,41,27,0,2,0,0,0,3,57,93,54,134,91,82,58,77,24,49,27,45,65,39,118,103,1,104,80,2,0,95,117,29,102,192,23,54,111,11,160,57,26,104,20,2,124,61,80,21,83,126,6,35,108,77,0,2,0,0,3,0,26,0,94,146,5,45,58,7,127,135,3,8,80,104,0,33,96,4,12,60,112,1,146,114,19,8,29,9,0,17,0,22,16,69,130,2,126,87,0,16,106,94,36,112,30,145,54,44,0,2,0,0,0,4,58,81,52,150,116,73,56,75,25,52,25,37,65,36,40,86,0,10,11,4,0,6,74,26,81

Nearest PDB structures (foldseek):
  5dbq-assembly2_B  TM=1.009E+00  e=3.542E-22  Anticarsia gemmatalis
  1xwa-assembly1_A  TM=9.903E-01  e=1.973E-16  Drosophila melanogaster
  6z7o-assembly1_A-2  TM=9.872E-01  e=2.134E-15  Drosophila melanogaster
  1xw9-assembly3_C  TM=9.833E-01  e=1.116E-14  Drosophila melanogaster
  1ep8-assembly2_B  TM=9.699E-01  e=3.298E-12  Chlamydomonas reinhardtii

Sequence (212 aa):
MSIHIKDSDDLKTRLAEAGDKLVVIDFMATWCGPCKMIGPKLDEMAGEMQDSIVVVKVDVDECEDIATEYNINSMPTFVFVKNGKKIEEFSGANVDKLRNTILKLKMSIHIKDSDDLKTRLAEAGDKLVVIDFMATWCGPCKMIGPKLDEMAGEMQDSIVVVKVDVDECEDIATEYNINSMPTFVFVKNGKKIEEFSGANVDKLRNTILKLK

CATH classification: 3.40.30.10

Organism: Anticarsia gemmatalis (NCBI:txid129554)

Foldseek 3Di:
DAAEAQEPVSVVVVLQVCAQAKEKEKEAEPPDPLSVVLVVLVVVVCVVVVPHYHYYYYHCVNYVVVCVVVVPPAPTKIWIDGNNDTDDIDHDSDSVVVVVVNVVRD/DAAEQQEPVSVLVCLQVCAQAKEKEKEAEPPDPLSVVLVVLVVVVCVVVVPHYHYYYYHCVNYVVVCVVVVPPAPTKIWIDGNNDTDDIDHDSDSVVVNVVNVVRD